Protein AF-A0A6G3X7Z7-F1 (afdb_monomer_lite)

InterPro domains:
  IPR006153 Cation/H+ exchanger, transmembrane domain [PF00999] (9-124)

Foldseek 3Di:
DVVVVVVVVVVVVVVQVVVLVVVVVVDDVVLLVVLVVVLVVVLCCCLVPVQLVVLCVVCVVVPDDVLVSVLNSLPDQDGCVQLVVLVVCVVVVPPCSSSSNSSSSSSNVVSCVVSVVVNVVSCVVSCVVVPLQPQPPPPPVCPPPVVPPDDDDGDRADPPHPCPPDDLVRDPDPPPDDDPDDDDDD

Radius of gyration: 23.05 Å; chains: 1; bounding box: 52×40×62 Å

Sequence (186 aa):
WPATRGFADGLGWLAQIGMFVLLGLLVTPHDLVDDFWPAIVVGLVLTMVARPLSVFLSLAPFRLPAREKVLMSWAGLRGAVPIVLATIPMVSGVEGSTRIFNIVFVLVIVYTLIQGPTLPWVANKLNIADDPAEAADLGIESAPLERLRGHLLSVAIPTKSKMHGVEVGELRLPAGAAVTLVVREG

Secondary structure (DSSP, 8-state):
-HHHHHHHHHHHHHHHHHHHHHHHHHS-HHHHHHHHHHHHHHHHHIIIIIHHHHHHHHTSTT---HHHHHHHHHH----SHHHHHHHHHHHTT-TTHHHHHHHHHHHHHHHHHHHHHHHHHHHHHTT-TT-TTS--------TTGGGGTPPP------TTSTTTT--GGG--PPTT----------

Organism: NCBI:txid2706086

Structure (mmCIF, N/CA/C/O backbone):
data_AF-A0A6G3X7Z7-F1
#
_entry.id   AF-A0A6G3X7Z7-F1
#
loop_
_atom_site.group_PDB
_atom_site.id
_atom_site.type_symbol
_atom_site.label_atom_id
_atom_site.label_alt_id
_atom_site.label_comp_id
_atom_site.label_asym_id
_atom_site.label_entity_id
_atom_site.label_seq_id
_atom_site.pdbx_PDB_ins_code
_atom_site.Cartn_x
_atom_site.Cartn_y
_atom_site.Cartn_z
_atom_site.occupancy
_atom_site.B_iso_or_equiv
_atom_site.auth_seq_id
_atom_site.auth_comp_id
_atom_site.auth_asym_id
_atom_site.auth_atom_id
_atom_site.pdbx_PDB_model_num
ATOM 1 N N . TRP A 1 1 ? 6.151 19.859 -16.548 1.00 56.72 1 TRP A N 1
ATOM 2 C CA . TRP A 1 1 ? 5.953 20.312 -15.155 1.00 56.72 1 TRP A CA 1
ATOM 3 C C . TRP A 1 1 ? 6.292 19.210 -14.142 1.00 56.72 1 TRP A C 1
ATOM 5 O O . TRP A 1 1 ? 5.424 18.786 -13.387 1.00 56.72 1 TRP A O 1
ATOM 15 N N . PRO A 1 2 ? 7.536 18.711 -14.111 1.00 63.47 2 PRO A N 1
ATOM 16 C CA . PRO A 1 2 ? 7.967 17.742 -13.103 1.00 63.47 2 PRO A CA 1
ATOM 17 C C . PRO A 1 2 ? 8.160 18.385 -11.722 1.00 63.47 2 PRO A C 1
ATOM 19 O O . PRO A 1 2 ? 7.894 17.733 -10.721 1.00 63.47 2 PRO A O 1
ATOM 22 N N . ALA A 1 3 ? 8.506 19.678 -11.649 1.00 71.38 3 ALA A N 1
ATOM 23 C CA . ALA A 1 3 ? 8.669 20.389 -10.377 1.00 71.38 3 ALA A CA 1
ATOM 24 C C . ALA A 1 3 ? 7.378 20.456 -9.535 1.00 71.38 3 ALA A C 1
ATOM 26 O O . ALA A 1 3 ? 7.419 20.250 -8.326 1.00 71.38 3 ALA A O 1
ATOM 27 N N . THR A 1 4 ? 6.215 20.693 -10.156 1.00 80.94 4 THR A N 1
ATOM 28 C CA . THR A 1 4 ? 4.926 20.690 -9.438 1.00 80.94 4 THR A CA 1
ATOM 29 C C . THR A 1 4 ? 4.498 19.286 -9.024 1.00 80.94 4 THR A C 1
ATOM 31 O O . THR A 1 4 ? 3.888 19.134 -7.970 1.00 80.94 4 THR A O 1
ATOM 34 N N . ARG A 1 5 ? 4.845 18.262 -9.816 1.00 77.62 5 ARG A N 1
ATOM 35 C CA . ARG A 1 5 ? 4.598 16.856 -9.477 1.00 77.62 5 ARG A CA 1
ATOM 36 C C . ARG A 1 5 ? 5.445 16.424 -8.279 1.00 77.62 5 ARG A C 1
ATOM 38 O O . ARG A 1 5 ? 4.876 15.998 -7.290 1.00 77.62 5 ARG A O 1
ATOM 45 N N . GLY A 1 6 ? 6.759 16.659 -8.311 1.00 78.62 6 GLY A N 1
ATOM 46 C CA . GLY A 1 6 ? 7.648 16.327 -7.191 1.00 78.62 6 GLY A CA 1
ATOM 47 C C . GLY A 1 6 ? 7.288 17.064 -5.897 1.00 78.62 6 GLY A C 1
ATOM 48 O O . GLY A 1 6 ? 7.323 16.475 -4.820 1.00 78.62 6 GLY A O 1
ATOM 49 N N . PHE A 1 7 ? 6.859 18.329 -5.989 1.00 83.12 7 PHE A N 1
ATOM 50 C CA . PHE A 1 7 ? 6.339 19.055 -4.827 1.00 83.12 7 PHE A CA 1
ATOM 51 C C . PHE A 1 7 ? 5.054 18.423 -4.278 1.00 83.12 7 PHE A C 1
ATOM 53 O O . PHE A 1 7 ? 4.960 18.213 -3.072 1.00 83.12 7 PHE A O 1
ATOM 60 N N . ALA A 1 8 ? 4.083 18.098 -5.141 1.00 85.69 8 ALA A N 1
ATOM 61 C CA . ALA A 1 8 ? 2.834 17.454 -4.733 1.00 85.69 8 ALA A CA 1
ATOM 62 C C . ALA A 1 8 ? 3.064 16.055 -4.138 1.00 85.69 8 ALA A C 1
ATOM 64 O O . ALA A 1 8 ? 2.449 15.725 -3.127 1.00 85.69 8 ALA A O 1
ATOM 65 N N . ASP A 1 9 ? 3.981 15.272 -4.710 1.00 84.38 9 ASP A N 1
ATOM 66 C CA . ASP A 1 9 ? 4.351 13.942 -4.220 1.00 84.38 9 ASP A CA 1
ATOM 67 C C . ASP A 1 9 ? 5.019 14.032 -2.841 1.00 84.38 9 ASP A C 1
ATOM 69 O O . ASP A 1 9 ? 4.632 13.319 -1.913 1.00 84.38 9 ASP A O 1
ATOM 73 N N . GLY A 1 10 ? 5.954 14.973 -2.659 1.00 87.25 10 GLY A N 1
ATOM 74 C CA . GLY A 1 10 ? 6.577 15.238 -1.361 1.00 87.25 10 GLY A CA 1
ATOM 75 C C . GLY A 1 10 ? 5.568 15.690 -0.300 1.00 87.25 10 GLY A C 1
ATOM 76 O O . GLY A 1 10 ? 5.586 15.198 0.830 1.00 87.25 10 GLY A O 1
ATOM 77 N N . LEU A 1 11 ? 4.636 16.577 -0.668 1.00 91.44 11 LEU A N 1
ATOM 78 C CA . LEU A 1 11 ? 3.533 17.004 0.202 1.00 91.44 11 LEU A CA 1
ATOM 79 C C . LEU A 1 11 ? 2.613 15.836 0.565 1.00 91.44 11 LEU A C 1
ATOM 81 O O . LEU A 1 11 ? 2.218 15.712 1.722 1.00 91.44 11 LEU A O 1
ATOM 85 N N . GLY A 1 12 ? 2.306 14.966 -0.400 1.00 86.81 12 GLY A N 1
ATOM 86 C CA . GLY A 1 12 ? 1.528 13.750 -0.184 1.00 86.81 12 GLY A CA 1
ATOM 87 C C . GLY A 1 12 ? 2.206 12.808 0.806 1.00 86.81 12 GLY A C 1
ATOM 88 O O . GLY A 1 12 ? 1.557 12.299 1.718 1.00 86.81 12 GLY A O 1
ATOM 89 N N . TRP A 1 13 ? 3.523 12.640 0.692 1.00 85.75 13 TRP A N 1
ATOM 90 C CA . TRP A 1 13 ? 4.298 11.795 1.596 1.00 85.75 13 TRP A CA 1
ATOM 91 C C . TRP A 1 13 ? 4.325 12.348 3.026 1.00 85.75 13 TRP A C 1
ATOM 93 O O . TRP A 1 13 ? 4.057 11.619 3.983 1.00 85.75 13 TRP A O 1
ATOM 103 N N . LEU A 1 14 ? 4.544 13.659 3.179 1.00 89.38 14 LEU A N 1
ATOM 104 C CA . LEU A 1 14 ? 4.474 14.337 4.477 1.00 89.38 14 LEU A CA 1
ATOM 105 C C . LEU A 1 14 ? 3.072 14.258 5.094 1.00 89.38 14 LEU A C 1
ATOM 107 O O . LEU A 1 14 ? 2.944 13.958 6.280 1.00 89.38 14 LEU A O 1
ATOM 111 N N . ALA A 1 15 ? 2.022 14.483 4.300 1.00 88.38 15 ALA A N 1
ATOM 112 C CA . ALA A 1 15 ? 0.638 14.377 4.753 1.00 88.38 15 ALA A CA 1
ATOM 113 C C . ALA A 1 15 ? 0.292 12.947 5.192 1.00 88.38 15 ALA A C 1
ATOM 115 O O . ALA A 1 15 ? -0.374 12.760 6.210 1.00 88.38 15 ALA A O 1
ATOM 116 N N . GLN A 1 16 ? 0.784 11.935 4.472 1.00 85.81 16 GLN A N 1
ATOM 117 C CA . GLN A 1 16 ? 0.597 10.533 4.829 1.00 85.81 16 GLN A CA 1
ATOM 118 C C . GLN A 1 16 ? 1.286 10.194 6.157 1.00 85.81 16 GLN A C 1
ATOM 120 O O . GLN A 1 16 ? 0.660 9.588 7.024 1.00 85.81 16 GLN A O 1
ATOM 125 N N . ILE A 1 17 ? 2.541 10.613 6.353 1.00 87.00 17 ILE A N 1
ATOM 126 C CA . ILE A 1 17 ? 3.253 10.413 7.625 1.00 87.00 17 ILE A CA 1
ATOM 127 C C . ILE A 1 17 ? 2.524 11.135 8.760 1.00 87.00 17 ILE A C 1
ATOM 129 O O . ILE A 1 17 ? 2.252 10.529 9.795 1.00 87.00 17 ILE A O 1
ATOM 133 N N . GLY A 1 18 ? 2.158 12.403 8.556 1.00 87.62 18 GLY A N 1
ATOM 134 C CA . GLY A 1 18 ? 1.424 13.195 9.542 1.00 87.62 18 GLY A CA 1
ATOM 135 C C . GLY A 1 18 ? 0.103 12.539 9.945 1.00 87.62 18 GLY A C 1
ATOM 136 O O . GLY A 1 18 ? -0.197 12.443 11.131 1.00 87.62 18 GLY A O 1
ATOM 137 N N . MET A 1 19 ? -0.647 12.005 8.979 1.00 86.50 19 MET A N 1
ATOM 138 C CA . MET A 1 19 ? -1.873 11.249 9.232 1.00 86.50 19 MET A CA 1
ATOM 139 C C . MET A 1 19 ? -1.609 10.012 10.098 1.00 86.50 19 MET A C 1
ATOM 141 O O . MET A 1 19 ? -2.302 9.817 11.093 1.00 86.50 19 MET A O 1
ATOM 145 N N . PHE A 1 20 ? -0.603 9.196 9.770 1.00 83.38 20 PHE A N 1
ATOM 146 C CA . PHE A 1 20 ? -0.262 8.022 10.580 1.00 83.38 20 PHE A CA 1
ATOM 147 C C . PHE A 1 20 ? 0.141 8.396 12.009 1.00 83.38 20 PHE A C 1
ATOM 149 O O . PHE A 1 20 ? -0.286 7.728 12.949 1.00 83.38 20 PHE A O 1
ATOM 156 N N . VAL A 1 21 ? 0.911 9.473 12.184 1.00 86.44 21 VAL A N 1
ATOM 157 C CA . VAL A 1 21 ? 1.308 9.970 13.510 1.00 86.44 21 VAL A CA 1
ATOM 158 C C . VAL A 1 21 ? 0.089 10.436 14.308 1.00 86.44 21 VAL A C 1
ATOM 160 O O . VAL A 1 21 ? -0.086 10.014 15.447 1.00 86.44 21 VAL A O 1
ATOM 163 N N . LEU A 1 22 ? -0.783 11.259 13.715 1.00 85.31 22 LEU A N 1
ATOM 164 C CA . LEU A 1 22 ? -1.996 11.753 14.376 1.00 85.31 22 LEU A CA 1
ATOM 165 C C . LEU A 1 22 ? -2.938 10.613 14.776 1.00 85.31 22 LEU A C 1
ATOM 167 O O . LEU A 1 22 ? -3.451 10.600 15.890 1.00 85.31 22 LEU A O 1
ATOM 171 N N . LEU A 1 23 ? -3.140 9.636 13.890 1.00 80.81 23 LEU A N 1
ATOM 172 C CA . LEU A 1 23 ? -3.983 8.475 14.171 1.00 80.81 23 LEU A CA 1
ATOM 173 C C . LEU A 1 23 ? -3.351 7.560 15.225 1.00 80.81 23 LEU A C 1
ATOM 175 O O . LEU A 1 23 ? -4.062 7.046 16.081 1.00 80.81 23 LEU A O 1
ATOM 179 N N . GLY A 1 24 ? -2.025 7.408 15.217 1.00 78.62 24 GLY A N 1
ATOM 180 C CA . GLY A 1 24 ? -1.300 6.690 16.263 1.00 78.62 24 GLY A CA 1
ATOM 181 C C . GLY A 1 24 ? -1.437 7.340 17.641 1.00 78.62 24 GLY A C 1
ATOM 182 O O . GLY A 1 24 ? -1.559 6.626 18.628 1.00 78.62 24 GLY A O 1
ATOM 183 N N . LEU A 1 25 ? -1.475 8.675 17.709 1.00 81.81 25 LEU A N 1
ATOM 184 C CA . LEU A 1 25 ? -1.736 9.413 18.952 1.00 81.81 25 LEU A CA 1
ATOM 185 C C . LEU A 1 25 ? -3.200 9.326 19.407 1.00 81.81 25 LEU A C 1
ATOM 187 O O . LEU A 1 25 ? -3.469 9.397 20.603 1.00 81.81 25 LEU A O 1
ATOM 191 N N . LEU A 1 26 ? -4.140 9.198 18.467 1.00 76.81 26 LEU A N 1
ATOM 192 C CA . LEU A 1 26 ? -5.571 9.069 18.754 1.00 76.81 26 LEU A CA 1
ATOM 193 C C . LEU A 1 26 ? -5.928 7.691 19.331 1.00 76.81 26 LEU A C 1
ATOM 195 O O . LEU A 1 26 ? -6.906 7.550 20.065 1.00 76.81 26 LEU A O 1
ATOM 199 N N . VAL A 1 27 ? -5.156 6.668 18.975 1.00 70.75 27 VAL A N 1
ATOM 200 C CA . VAL A 1 27 ? -5.410 5.286 19.368 1.00 70.75 27 VAL A CA 1
ATOM 201 C C . VAL A 1 27 ? -4.899 5.010 20.780 1.00 70.75 27 VAL A C 1
ATOM 203 O O . VAL A 1 27 ? -3.732 5.224 21.098 1.00 70.75 27 VAL A O 1
ATOM 206 N N . THR A 1 28 ? -5.771 4.455 21.624 1.00 71.50 28 THR A N 1
ATOM 207 C CA . THR A 1 28 ? -5.401 4.026 22.977 1.00 71.50 28 THR A CA 1
ATOM 208 C C . THR A 1 28 ? -4.833 2.602 22.930 1.00 71.50 28 THR A C 1
ATOM 210 O O . THR A 1 28 ? -5.550 1.681 22.535 1.00 71.50 28 THR A O 1
ATOM 213 N N . PRO A 1 29 ? -3.572 2.368 23.346 1.00 66.94 29 PRO A N 1
ATOM 214 C CA . PRO A 1 29 ? -2.922 1.062 23.216 1.00 66.94 29 PRO A CA 1
ATOM 215 C C . PRO A 1 29 ? -3.585 -0.047 24.037 1.00 66.94 29 PRO A C 1
ATOM 217 O O . PRO A 1 29 ? -3.462 -1.211 23.675 1.00 66.94 29 PRO A O 1
ATOM 220 N N . HIS A 1 30 ? -4.305 0.302 25.105 1.00 67.19 3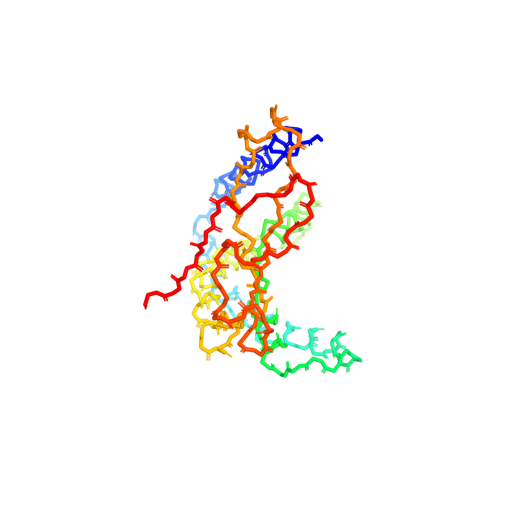0 HIS A N 1
ATOM 221 C CA . HIS A 1 30 ? -5.006 -0.661 25.953 1.00 67.19 30 HIS A CA 1
ATOM 222 C C . HIS A 1 30 ? -6.180 -1.344 25.225 1.00 67.19 30 HIS A C 1
ATOM 224 O O . HIS A 1 30 ? -6.301 -2.562 25.293 1.00 67.19 30 HIS A O 1
ATOM 230 N N . ASP A 1 31 ? -6.981 -0.599 24.454 1.00 67.12 31 ASP A N 1
ATOM 231 C CA . ASP A 1 31 ? -8.128 -1.158 23.713 1.00 67.12 31 ASP A CA 1
ATOM 232 C C . ASP A 1 31 ? -7.693 -1.995 22.498 1.00 67.12 31 ASP A C 1
ATOM 234 O O . ASP A 1 31 ? -8.417 -2.875 22.034 1.00 67.12 31 ASP A O 1
ATOM 238 N N . LEU A 1 32 ? -6.483 -1.752 21.978 1.00 63.94 32 LEU A N 1
ATOM 239 C CA . LEU A 1 32 ? -5.950 -2.507 20.844 1.00 63.94 32 LEU A CA 1
ATOM 240 C C . LEU A 1 32 ? -5.625 -3.960 21.192 1.00 63.94 32 LEU A C 1
ATOM 242 O O . LEU A 1 32 ? -5.669 -4.805 20.300 1.00 63.94 32 LEU A O 1
ATOM 246 N N . VAL A 1 33 ? -5.257 -4.252 22.443 1.00 68.50 33 VAL A N 1
ATOM 247 C CA . VAL A 1 33 ? -4.829 -5.601 22.848 1.00 68.50 33 VAL A CA 1
ATOM 248 C C . VAL A 1 33 ? -6.016 -6.563 22.849 1.00 68.50 33 VAL A C 1
ATOM 250 O O . VAL A 1 33 ? -5.889 -7.683 22.352 1.00 68.50 33 VAL A O 1
ATOM 253 N N . ASP A 1 34 ? -7.179 -6.105 23.311 1.00 71.31 34 ASP A N 1
ATOM 254 C CA . ASP A 1 34 ? -8.404 -6.910 23.346 1.00 71.31 34 ASP A CA 1
ATOM 255 C C . ASP A 1 34 ? -8.967 -7.169 21.936 1.00 71.31 34 ASP A C 1
ATOM 257 O O . ASP A 1 34 ? -9.454 -8.264 21.637 1.00 71.31 34 ASP A O 1
ATOM 261 N N . ASP A 1 35 ? -8.842 -6.197 21.026 1.00 68.31 35 ASP A N 1
ATOM 262 C CA . ASP A 1 35 ? -9.307 -6.313 19.637 1.00 68.31 35 ASP A CA 1
ATOM 263 C C . ASP A 1 35 ? -8.247 -6.864 18.662 1.00 68.31 35 ASP A C 1
ATOM 265 O O . ASP A 1 35 ? -8.539 -7.089 17.481 1.00 68.31 35 ASP A O 1
ATOM 269 N N . PHE A 1 36 ? -7.036 -7.163 19.142 1.00 73.00 36 PHE A N 1
ATOM 270 C CA . PHE A 1 36 ? -5.935 -7.681 18.327 1.00 73.00 36 PHE A CA 1
ATOM 271 C C . PHE A 1 36 ? -6.284 -9.011 17.651 1.00 73.00 36 PHE A C 1
ATOM 273 O O . PHE A 1 36 ? -6.080 -9.186 16.446 1.00 73.00 36 PHE A O 1
ATOM 280 N N . TRP A 1 37 ? -6.842 -9.955 18.413 1.00 77.50 37 TRP A N 1
ATOM 281 C CA . TRP A 1 37 ? -7.170 -11.284 17.896 1.00 77.50 37 TRP A CA 1
ATOM 282 C C . TRP A 1 37 ? -8.310 -11.254 16.861 1.00 77.50 37 TRP A C 1
ATOM 284 O O . TRP A 1 37 ? -8.123 -11.797 15.766 1.00 77.50 37 TRP A O 1
ATOM 294 N N . PRO A 1 38 ? -9.445 -10.563 17.111 1.00 73.75 38 PRO A N 1
ATOM 295 C CA . PRO A 1 38 ? -10.452 -10.312 16.081 1.00 73.75 38 PRO A CA 1
ATOM 296 C C . PRO A 1 38 ? -9.875 -9.657 14.820 1.00 73.75 38 PRO A C 1
ATOM 298 O O . PRO A 1 38 ? -10.185 -10.096 13.712 1.00 73.75 38 PRO A O 1
ATOM 301 N N . ALA A 1 39 ? -9.005 -8.651 14.967 1.00 71.00 39 ALA A N 1
ATOM 302 C CA . ALA A 1 39 ? -8.407 -7.945 13.837 1.00 71.00 39 ALA A CA 1
ATOM 303 C C . ALA A 1 39 ? -7.511 -8.846 12.979 1.00 71.00 39 ALA A C 1
ATOM 305 O O . ALA A 1 39 ? -7.573 -8.780 11.747 1.00 71.00 39 ALA A O 1
ATOM 306 N N . ILE A 1 40 ? -6.730 -9.731 13.604 1.00 77.12 40 ILE A N 1
ATOM 307 C CA . ILE A 1 40 ? -5.931 -10.727 12.884 1.00 77.12 40 ILE A CA 1
ATOM 308 C C . ILE A 1 40 ? -6.827 -11.693 12.123 1.00 77.12 40 ILE A C 1
ATOM 310 O O . ILE A 1 40 ? -6.586 -11.917 10.939 1.00 77.12 40 ILE A O 1
ATOM 314 N N . VAL A 1 41 ? -7.856 -12.253 12.763 1.00 81.31 41 VAL A N 1
ATOM 315 C CA . VAL A 1 41 ? -8.737 -13.241 12.124 1.00 81.31 41 VAL A CA 1
ATOM 316 C C . VAL A 1 41 ? -9.483 -12.615 10.946 1.00 81.31 41 VAL A C 1
ATOM 318 O O . VAL A 1 41 ? -9.434 -13.145 9.835 1.00 81.31 41 VAL A O 1
ATOM 321 N N . VAL A 1 42 ? -10.114 -11.455 11.151 1.00 74.56 42 VAL A N 1
ATOM 322 C CA . VAL A 1 42 ? -10.823 -10.722 10.091 1.00 74.56 42 VAL A CA 1
ATOM 323 C C . VAL A 1 42 ? -9.858 -10.331 8.980 1.00 74.56 42 VAL A C 1
ATOM 325 O O . VAL A 1 42 ? -10.137 -10.550 7.802 1.00 74.56 42 VAL A O 1
ATOM 328 N N . GLY A 1 43 ? -8.688 -9.807 9.337 1.00 72.50 43 GLY A N 1
ATOM 329 C CA . GLY A 1 43 ? -7.672 -9.444 8.368 1.00 72.50 43 GLY A CA 1
ATOM 330 C C . GLY A 1 43 ? -7.183 -10.638 7.562 1.00 72.50 43 GLY A C 1
ATOM 331 O O . GLY A 1 43 ? -7.034 -10.521 6.345 1.00 72.50 43 GLY A O 1
ATOM 332 N N . LEU A 1 44 ? -6.965 -11.790 8.202 1.00 77.38 44 LEU A N 1
ATOM 333 C CA . LEU A 1 44 ? -6.547 -13.027 7.544 1.00 77.38 44 LEU A CA 1
ATOM 334 C C . LEU A 1 44 ? -7.599 -13.477 6.542 1.00 77.38 44 LEU A C 1
ATOM 336 O O . LEU A 1 44 ? -7.262 -13.690 5.382 1.00 77.38 44 LEU A O 1
ATOM 340 N N . VAL A 1 45 ? -8.869 -13.525 6.943 1.00 79.38 45 VAL A N 1
ATOM 341 C CA . VAL A 1 45 ? -9.977 -13.889 6.050 1.00 79.38 45 VAL A CA 1
ATOM 342 C C . VAL A 1 45 ? -10.078 -12.915 4.873 1.00 79.38 45 VAL A C 1
ATOM 344 O O . VAL A 1 45 ? -10.141 -13.338 3.718 1.00 79.38 45 VAL A O 1
ATOM 347 N N . LEU A 1 46 ? -10.011 -11.605 5.118 1.00 73.44 46 LEU A N 1
ATOM 348 C CA . LEU A 1 46 ? -10.073 -10.604 4.049 1.00 73.44 46 LEU A CA 1
ATOM 349 C C . LEU A 1 46 ? -8.876 -10.693 3.091 1.00 73.44 46 LEU A C 1
ATOM 351 O O . LEU A 1 46 ? -9.016 -10.458 1.891 1.00 73.44 46 LEU A O 1
ATOM 355 N N . THR A 1 47 ? -7.692 -11.041 3.592 1.00 69.69 47 THR A N 1
ATOM 356 C CA . THR A 1 47 ? -6.475 -11.099 2.771 1.00 69.69 47 THR A CA 1
ATOM 357 C C . THR A 1 47 ? -6.318 -12.413 2.028 1.00 69.69 47 THR A C 1
ATOM 359 O O . THR A 1 47 ? -5.923 -12.390 0.871 1.00 69.69 47 THR A O 1
ATOM 362 N N . MET A 1 48 ? -6.611 -13.541 2.672 1.00 72.44 48 MET A N 1
ATOM 363 C CA . MET A 1 48 ? -6.467 -14.877 2.089 1.00 72.44 48 MET A CA 1
ATOM 364 C C . MET A 1 48 ? -7.676 -15.292 1.253 1.00 72.44 48 MET A C 1
ATOM 366 O O . MET A 1 48 ? -7.526 -16.128 0.371 1.00 72.44 48 MET A O 1
ATOM 370 N N . VAL A 1 49 ? -8.868 -14.742 1.509 1.00 74.88 49 VAL A N 1
ATOM 371 C CA . VAL A 1 49 ? -10.101 -15.176 0.831 1.00 74.88 49 VAL A CA 1
ATOM 372 C C . VAL A 1 49 ? -10.677 -14.063 -0.030 1.00 74.88 49 VAL A C 1
ATOM 374 O O . VAL A 1 49 ? -10.748 -14.212 -1.248 1.00 74.88 49 VAL A O 1
ATOM 377 N N . ALA A 1 50 ? -11.054 -12.930 0.572 1.00 75.94 50 ALA A N 1
ATOM 378 C CA . ALA A 1 50 ? -11.763 -11.882 -0.168 1.00 75.94 50 ALA A CA 1
ATOM 379 C C . ALA A 1 50 ? -10.908 -11.308 -1.306 1.00 75.94 50 ALA A C 1
ATOM 381 O O . ALA A 1 50 ? -11.407 -11.045 -2.401 1.00 75.94 50 ALA A O 1
ATOM 382 N N . ARG A 1 51 ? -9.603 -11.148 -1.071 1.00 76.00 51 ARG A N 1
ATOM 383 C CA . ARG A 1 51 ? -8.704 -10.539 -2.045 1.00 76.00 51 ARG A CA 1
ATOM 384 C C . ARG A 1 51 ? -8.349 -11.443 -3.234 1.00 76.00 51 ARG A C 1
ATOM 386 O O . ARG A 1 51 ? -8.558 -10.971 -4.353 1.00 76.00 51 ARG A O 1
ATOM 393 N N . PRO A 1 52 ? -7.895 -12.703 -3.063 1.00 74.12 52 PRO A N 1
ATOM 394 C CA . PRO A 1 52 ? -7.692 -13.590 -4.201 1.00 74.12 52 PRO A CA 1
ATOM 395 C C . PRO A 1 52 ? -8.980 -13.760 -4.978 1.00 74.12 52 PRO A C 1
ATOM 397 O O . PRO A 1 52 ? -8.960 -13.645 -6.194 1.00 74.12 52 PRO A O 1
ATOM 400 N N . LEU A 1 53 ? -10.117 -13.900 -4.298 1.00 79.06 53 LEU A N 1
ATOM 401 C CA . LEU A 1 53 ? -11.401 -14.005 -4.975 1.00 79.06 53 LEU A CA 1
ATOM 402 C C . LEU A 1 53 ? -11.690 -12.766 -5.841 1.00 79.06 53 LEU A C 1
ATOM 404 O O . LEU A 1 53 ? -11.995 -12.909 -7.021 1.00 79.06 53 LEU A O 1
ATOM 408 N N . SER A 1 54 ? -11.500 -11.557 -5.304 1.00 76.88 54 SER A N 1
ATOM 409 C CA . SER A 1 54 ? -11.732 -10.302 -6.040 1.00 76.88 54 SER A CA 1
ATOM 410 C C . SER A 1 54 ? -10.822 -10.162 -7.265 1.00 76.88 54 SER A C 1
ATOM 412 O O . SER A 1 54 ? -11.276 -9.758 -8.337 1.00 76.88 54 SER A O 1
ATOM 414 N N . VAL A 1 55 ? -9.543 -10.525 -7.127 1.00 76.81 55 VAL A N 1
ATOM 415 C CA . VAL A 1 55 ? -8.551 -10.464 -8.212 1.00 76.81 55 VAL A CA 1
ATOM 416 C C . VAL A 1 55 ? -8.812 -11.547 -9.257 1.00 76.81 55 VAL A C 1
ATOM 418 O O . VAL A 1 55 ? -8.809 -11.252 -10.449 1.00 76.81 55 VAL A O 1
ATOM 421 N N . PHE A 1 56 ? -9.102 -12.782 -8.844 1.00 76.69 56 PHE A N 1
ATOM 422 C CA . PHE A 1 56 ? -9.407 -13.882 -9.758 1.00 76.69 56 PHE A CA 1
ATOM 423 C C . PHE A 1 56 ? -10.706 -13.649 -10.533 1.00 76.69 56 PHE A C 1
ATOM 425 O O . PHE A 1 56 ? -10.726 -13.931 -11.728 1.00 76.69 56 PHE A O 1
ATOM 432 N N . LEU A 1 57 ? -11.753 -13.100 -9.905 1.00 79.25 57 LEU A N 1
ATOM 433 C CA . LEU A 1 57 ? -12.982 -12.715 -10.608 1.00 79.25 57 LEU A CA 1
ATOM 434 C C . LEU A 1 57 ? -12.733 -11.572 -11.598 1.00 79.25 57 LEU A C 1
ATOM 436 O O . LEU A 1 57 ? -13.158 -11.660 -12.747 1.00 79.25 57 LEU A O 1
ATOM 440 N N . SER A 1 58 ? -12.001 -10.535 -11.187 1.00 75.75 58 SER A N 1
ATOM 441 C CA . SER A 1 58 ? -11.726 -9.376 -12.052 1.00 75.75 58 SER A CA 1
ATOM 442 C C . SER A 1 58 ? -10.793 -9.714 -13.222 1.00 75.75 58 SER A C 1
ATOM 444 O O . SER A 1 58 ? -10.921 -9.145 -14.303 1.00 75.75 58 SER A O 1
ATOM 446 N N . LEU A 1 59 ? -9.871 -10.665 -13.032 1.00 71.62 59 LEU A N 1
ATOM 447 C CA . LEU A 1 59 ? -8.907 -11.116 -14.045 1.00 71.62 59 LEU A CA 1
ATOM 448 C C . LEU A 1 59 ? -9.326 -12.407 -14.763 1.00 71.62 59 LEU A C 1
ATOM 450 O O . LEU A 1 59 ? -8.573 -12.909 -15.608 1.00 71.62 59 LEU A O 1
ATOM 454 N N . ALA A 1 60 ? -10.511 -12.949 -14.467 1.00 73.19 60 ALA A N 1
ATOM 455 C CA . ALA A 1 60 ? -11.095 -14.063 -15.207 1.00 73.19 60 ALA A CA 1
ATOM 456 C C . ALA A 1 60 ? -11.155 -13.801 -16.731 1.00 73.19 60 ALA A C 1
ATOM 458 O O . ALA A 1 60 ? -10.754 -14.695 -17.481 1.00 73.19 60 ALA A O 1
ATOM 459 N N . PRO A 1 61 ? -11.544 -12.602 -17.225 1.00 75.50 61 PRO A N 1
ATOM 460 C CA . PRO A 1 61 ? -11.590 -12.342 -18.666 1.00 75.50 61 PRO A CA 1
ATOM 461 C C . PRO A 1 61 ? -10.216 -12.069 -19.308 1.00 75.50 61 PRO A C 1
ATOM 463 O O . PRO A 1 61 ? -10.062 -12.285 -20.507 1.00 75.50 61 PRO A O 1
ATOM 466 N N . PHE A 1 62 ? -9.200 -11.650 -18.544 1.00 71.88 62 PHE A N 1
ATOM 467 C CA . PHE A 1 62 ? -7.920 -11.157 -19.086 1.00 71.88 62 PHE A CA 1
ATOM 468 C C . PHE A 1 62 ? -6.838 -12.232 -19.317 1.00 71.88 62 PHE A C 1
ATOM 470 O O . PHE A 1 62 ? -5.749 -11.906 -19.771 1.00 71.88 62 PHE A O 1
ATOM 477 N N . ARG A 1 63 ? -7.111 -13.518 -19.032 1.00 66.94 63 ARG A N 1
ATOM 478 C CA . ARG A 1 63 ? -6.212 -14.674 -19.304 1.00 66.94 63 ARG A CA 1
ATOM 479 C C . ARG A 1 63 ? -4.735 -14.508 -18.873 1.00 66.94 63 ARG A C 1
ATOM 481 O O . ARG A 1 63 ? -3.862 -15.155 -19.440 1.00 66.94 63 ARG A O 1
ATOM 488 N N . LEU A 1 64 ? -4.455 -13.722 -17.832 1.00 69.44 64 LEU A N 1
ATOM 489 C CA . LEU A 1 64 ? -3.102 -13.597 -17.274 1.00 69.44 64 LEU A CA 1
ATOM 490 C C . LEU A 1 64 ? -2.615 -14.916 -16.637 1.00 69.44 64 LEU A C 1
ATOM 492 O O . LEU A 1 64 ? -3.448 -15.677 -16.106 1.00 69.44 64 LEU A O 1
ATOM 496 N N . PRO A 1 65 ? -1.296 -15.190 -16.653 1.00 74.06 65 PRO A N 1
ATOM 497 C CA . PRO A 1 65 ? -0.715 -16.369 -16.022 1.00 74.06 65 PRO A CA 1
ATOM 498 C C . PRO A 1 65 ? -0.974 -16.369 -14.509 1.00 74.06 65 PRO A C 1
ATOM 500 O O . PRO A 1 65 ? -1.000 -15.335 -13.843 1.00 74.06 65 PRO A O 1
ATOM 503 N N . ALA A 1 66 ? -1.176 -17.560 -13.938 1.00 70.06 66 ALA A N 1
ATOM 504 C CA . ALA A 1 66 ? -1.562 -17.712 -12.532 1.00 70.06 66 ALA A CA 1
ATOM 505 C C . ALA A 1 66 ? -0.540 -17.106 -11.550 1.00 70.06 66 ALA A C 1
ATOM 507 O O . ALA A 1 66 ? -0.921 -16.663 -10.471 1.00 70.06 66 ALA A O 1
ATOM 508 N N . ARG A 1 67 ? 0.739 -17.038 -11.943 1.00 69.31 67 ARG A N 1
ATOM 509 C CA . ARG A 1 67 ? 1.823 -16.437 -11.153 1.00 69.31 67 ARG A CA 1
ATOM 510 C C . ARG A 1 67 ? 1.594 -14.933 -10.959 1.00 69.31 67 ARG A C 1
ATOM 512 O O . ARG A 1 67 ? 1.570 -14.465 -9.827 1.00 69.31 67 ARG A O 1
ATOM 519 N N . GLU A 1 68 ? 1.303 -14.201 -12.030 1.00 68.56 68 GLU A N 1
ATOM 520 C CA . GLU A 1 68 ? 0.984 -12.769 -11.957 1.00 68.56 68 GLU A CA 1
ATOM 521 C C . GLU A 1 68 ? -0.299 -12.506 -11.165 1.00 68.56 68 GLU A C 1
ATOM 523 O O . GLU A 1 68 ? -0.335 -11.601 -10.340 1.00 68.56 68 GLU A O 1
ATOM 528 N N . LYS A 1 69 ? -1.335 -13.342 -11.325 1.00 72.12 69 LYS A N 1
ATOM 529 C CA . LYS A 1 69 ? -2.577 -13.228 -10.536 1.00 72.12 69 LYS A CA 1
ATOM 530 C C . LYS A 1 69 ? -2.331 -13.399 -9.036 1.00 72.12 69 LYS A C 1
ATOM 532 O O . LYS A 1 69 ? -2.906 -12.665 -8.233 1.00 72.12 69 LYS A O 1
ATOM 537 N N . VAL A 1 70 ? -1.473 -14.349 -8.656 1.00 72.25 70 VAL A N 1
ATOM 538 C CA . VAL A 1 70 ? -1.071 -14.566 -7.259 1.00 72.25 70 VAL A CA 1
ATOM 539 C C . VAL A 1 70 ? -0.260 -13.382 -6.746 1.00 72.25 70 VAL A C 1
ATOM 541 O O . VAL A 1 70 ? -0.560 -12.890 -5.660 1.00 72.25 70 VAL A O 1
ATOM 544 N N . LEU A 1 71 ? 0.698 -12.873 -7.530 1.00 70.50 71 LEU A N 1
ATOM 545 C CA . LEU A 1 71 ? 1.465 -11.691 -7.146 1.00 70.50 71 LEU A CA 1
ATOM 546 C C . LEU A 1 71 ? 0.555 -10.470 -6.988 1.00 70.50 71 LEU A C 1
ATOM 548 O O . LEU A 1 71 ? 0.599 -9.851 -5.939 1.00 70.50 71 LEU A O 1
ATOM 552 N N . MET A 1 72 ? -0.329 -10.166 -7.941 1.00 70.06 72 MET A N 1
ATOM 553 C CA . MET A 1 72 ? -1.281 -9.045 -7.855 1.00 70.06 72 MET A CA 1
ATOM 554 C C . MET A 1 72 ? -2.240 -9.184 -6.669 1.00 70.06 72 MET A C 1
ATOM 556 O O . MET A 1 72 ? -2.520 -8.214 -5.960 1.00 70.06 72 MET A O 1
ATOM 560 N N . SER A 1 73 ? -2.710 -10.404 -6.398 1.00 72.31 73 SER A N 1
ATOM 561 C CA . SER A 1 73 ? -3.492 -10.698 -5.198 1.00 72.31 73 SER A CA 1
ATOM 562 C C . SER A 1 73 ? -2.686 -10.512 -3.913 1.00 72.31 73 SER A C 1
ATOM 564 O O . SER A 1 73 ? -3.265 -10.242 -2.865 1.00 72.31 73 SER A O 1
ATOM 566 N N . TRP A 1 74 ? -1.368 -10.651 -3.949 1.00 72.00 74 TRP A N 1
ATOM 567 C CA . TRP A 1 74 ? -0.508 -10.414 -2.795 1.00 72.00 74 TRP A CA 1
ATOM 568 C C . TRP A 1 74 ? -0.071 -8.940 -2.693 1.00 72.00 74 TRP A C 1
ATOM 570 O O . TRP A 1 74 ? 0.058 -8.420 -1.588 1.00 72.00 74 TRP A O 1
ATOM 580 N N . ALA A 1 75 ? 0.059 -8.250 -3.832 1.00 63.34 75 ALA A N 1
ATOM 581 C CA . ALA A 1 75 ? 0.802 -7.004 -4.026 1.00 63.34 75 ALA A CA 1
ATOM 582 C C . ALA A 1 75 ? 0.135 -5.721 -3.541 1.00 63.34 75 ALA A C 1
ATOM 584 O O . ALA A 1 75 ? 0.814 -4.708 -3.413 1.00 63.34 75 ALA A O 1
ATOM 585 N N . GLY A 1 76 ? -1.169 -5.690 -3.274 1.00 58.97 76 GLY A N 1
ATOM 586 C CA . GLY A 1 76 ? -1.752 -4.420 -2.844 1.00 58.97 76 GLY A CA 1
ATOM 587 C C . GLY A 1 76 ? -1.424 -4.135 -1.377 1.00 58.97 76 GLY A C 1
ATOM 588 O O . GLY A 1 76 ? -2.127 -4.570 -0.458 1.00 58.97 76 GLY A O 1
ATOM 589 N N . LEU A 1 77 ? -0.355 -3.379 -1.178 1.00 54.69 77 LEU A N 1
ATOM 590 C CA . LEU A 1 77 ? -0.102 -2.666 0.057 1.00 54.69 77 LEU A CA 1
ATOM 591 C C . LEU A 1 77 ? -1.357 -1.883 0.441 1.00 54.69 77 LEU A C 1
ATOM 593 O O . LEU A 1 77 ? -1.920 -1.117 -0.345 1.00 54.69 77 LEU A O 1
ATOM 597 N N . ARG A 1 78 ? -1.824 -2.115 1.664 1.00 65.38 78 ARG A N 1
ATOM 598 C CA . ARG A 1 78 ? -2.919 -1.349 2.248 1.00 65.38 78 ARG A CA 1
ATOM 599 C C . ARG A 1 78 ? -2.337 -0.024 2.725 1.00 65.38 78 ARG A C 1
ATOM 601 O O . ARG A 1 78 ? -1.628 0.008 3.720 1.00 65.38 78 ARG A O 1
ATOM 608 N N . GLY A 1 79 ? -2.586 1.041 1.966 1.00 63.28 79 GLY A N 1
ATOM 60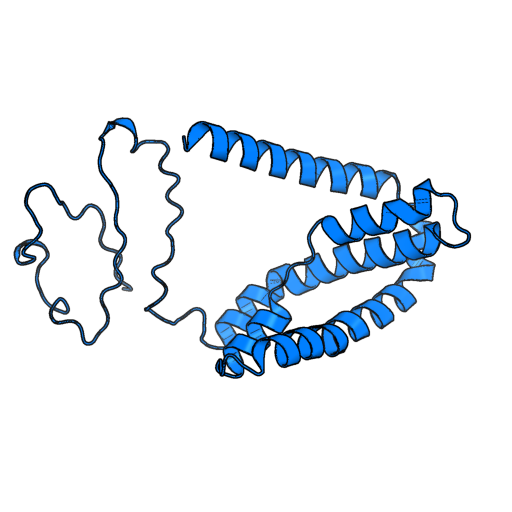9 C CA . GLY A 1 79 ? -2.178 2.399 2.330 1.00 63.28 79 GLY A CA 1
ATOM 610 C C . GLY A 1 79 ? -3.039 2.994 3.448 1.00 63.28 79 GLY A C 1
ATOM 611 O O . GLY A 1 79 ? -3.761 2.291 4.148 1.00 63.28 79 GLY A O 1
ATOM 612 N N . ALA A 1 80 ? -3.014 4.320 3.571 1.00 70.00 80 ALA A N 1
ATOM 613 C CA . ALA A 1 80 ? -3.782 5.059 4.576 1.00 70.00 80 ALA A CA 1
ATOM 614 C C . ALA A 1 80 ? -5.311 5.068 4.333 1.00 70.00 80 ALA A C 1
ATOM 616 O O . ALA A 1 80 ? -6.088 5.352 5.243 1.00 70.00 80 ALA A O 1
ATOM 617 N N . VAL A 1 81 ? -5.760 4.722 3.119 1.00 81.38 81 VAL A N 1
ATOM 618 C CA . VAL A 1 81 ? -7.168 4.821 2.682 1.00 81.38 81 VAL A CA 1
ATOM 619 C C . VAL A 1 81 ? -8.161 4.071 3.587 1.00 81.38 81 VAL A C 1
ATOM 621 O O . VAL A 1 81 ? -9.154 4.682 3.980 1.00 81.38 81 VAL A O 1
ATOM 624 N N . PRO A 1 82 ? -7.947 2.794 3.970 1.00 79.75 82 PRO A N 1
ATOM 625 C CA . PRO A 1 82 ? -8.898 2.074 4.817 1.00 79.75 82 PRO A CA 1
ATOM 626 C C . PRO A 1 82 ? -9.078 2.732 6.186 1.00 79.75 82 PRO A C 1
ATOM 628 O O . PRO A 1 82 ? -10.184 2.725 6.718 1.00 79.75 82 PRO A O 1
ATOM 631 N N . ILE A 1 83 ? -8.015 3.328 6.737 1.00 81.75 83 ILE A N 1
ATOM 632 C CA . ILE A 1 83 ? -8.071 3.976 8.049 1.00 81.75 83 ILE A CA 1
ATOM 633 C C . ILE A 1 83 ? -8.942 5.233 7.979 1.00 81.75 83 ILE A C 1
ATOM 635 O O . ILE A 1 83 ? -9.809 5.424 8.830 1.00 81.75 83 ILE A O 1
ATOM 639 N N . VAL A 1 84 ? -8.773 6.037 6.922 1.00 82.56 84 VAL A N 1
ATOM 640 C CA . VAL A 1 84 ? -9.612 7.219 6.660 1.00 82.56 84 VAL A CA 1
ATOM 641 C C . VAL A 1 84 ? -11.081 6.823 6.497 1.00 82.56 84 VAL A C 1
ATOM 643 O O . VAL A 1 84 ? -11.967 7.447 7.078 1.00 82.56 84 VAL A O 1
ATOM 646 N N . LEU A 1 85 ? -11.360 5.746 5.757 1.00 84.00 85 LEU A N 1
ATOM 647 C CA . LEU A 1 85 ? -12.728 5.247 5.594 1.00 84.00 85 LEU A CA 1
ATOM 648 C C . LEU A 1 85 ? -13.331 4.759 6.917 1.00 84.00 85 LEU A C 1
ATOM 650 O O . LEU A 1 85 ? -14.508 4.997 7.169 1.00 84.00 85 LEU A O 1
ATOM 654 N N . ALA A 1 86 ? -12.531 4.136 7.786 1.00 83.19 86 ALA A N 1
ATOM 655 C CA . ALA A 1 86 ? -12.967 3.736 9.122 1.00 83.19 86 ALA A CA 1
ATOM 656 C C . ALA A 1 86 ? -13.202 4.931 10.062 1.00 83.19 86 ALA A C 1
ATOM 658 O O . ALA A 1 86 ? -13.925 4.799 11.047 1.00 83.19 86 ALA A O 1
ATOM 659 N N . THR A 1 87 ? -12.650 6.110 9.752 1.00 82.94 87 THR A N 1
ATOM 660 C CA . THR A 1 87 ? -12.893 7.326 10.541 1.00 82.94 87 THR A CA 1
ATOM 661 C C . THR A 1 87 ? -14.279 7.920 10.270 1.00 82.94 87 THR A C 1
ATOM 663 O O . THR A 1 87 ? -14.849 8.544 11.158 1.00 82.94 87 THR A O 1
ATOM 666 N N . ILE A 1 88 ? -14.867 7.685 9.089 1.00 85.25 88 ILE A N 1
ATOM 667 C CA . ILE A 1 88 ? -16.211 8.170 8.715 1.00 85.25 88 ILE A CA 1
ATOM 668 C C . ILE A 1 88 ? -17.300 7.720 9.712 1.00 85.25 88 ILE A C 1
ATOM 670 O O . ILE A 1 88 ? -17.978 8.588 10.263 1.00 85.25 88 ILE A O 1
ATOM 674 N N . PRO A 1 89 ? -17.480 6.412 10.007 1.00 81.62 89 PRO A N 1
ATOM 675 C CA . PRO A 1 89 ? -18.487 5.975 10.974 1.00 81.62 89 PRO A CA 1
ATOM 676 C C . PRO A 1 89 ? -18.199 6.488 12.394 1.00 81.62 89 PRO A C 1
ATOM 678 O O . PRO A 1 89 ? -19.133 6.755 13.152 1.00 81.62 89 PRO A O 1
ATOM 681 N N . MET A 1 90 ? -16.917 6.672 12.738 1.00 81.06 90 MET A N 1
ATOM 682 C CA . MET A 1 90 ? -16.482 7.188 14.038 1.00 81.06 90 MET A CA 1
ATOM 683 C C . MET A 1 90 ? -16.911 8.637 14.253 1.00 81.06 90 MET A C 1
ATOM 685 O O . MET A 1 90 ? -17.490 8.950 15.290 1.00 81.06 90 MET A O 1
ATOM 689 N N . VAL A 1 91 ? -16.696 9.510 13.265 1.00 82.75 91 VAL A N 1
ATOM 690 C CA . VAL A 1 91 ? -17.116 10.916 13.369 1.00 82.75 91 VAL A CA 1
ATOM 691 C C . VAL A 1 91 ? -18.634 11.083 13.296 1.00 82.75 91 VAL A C 1
ATOM 693 O O . VAL A 1 91 ? -19.161 12.050 13.835 1.00 82.75 91 VAL A O 1
ATOM 696 N N . SER A 1 92 ? -19.350 10.135 12.681 1.00 83.31 92 SER A N 1
ATOM 697 C CA . SER A 1 92 ? -20.819 10.125 12.675 1.00 83.31 92 SER A CA 1
ATOM 698 C C . SER A 1 92 ? -21.457 9.603 13.970 1.00 83.31 92 SER A C 1
ATOM 700 O O . SER A 1 92 ? -22.680 9.605 14.074 1.00 83.31 92 SER A O 1
ATOM 702 N N . GLY A 1 93 ? -20.661 9.161 14.952 1.00 77.62 93 GLY A N 1
ATOM 703 C CA . GLY A 1 93 ? -21.160 8.724 16.261 1.00 77.62 93 GLY A CA 1
ATOM 704 C C . GLY A 1 93 ? -21.933 7.402 16.239 1.00 77.62 93 GLY A C 1
ATOM 705 O O . GLY A 1 93 ? -22.815 7.198 17.069 1.00 77.62 93 GLY A O 1
ATOM 706 N N . VAL A 1 94 ? -21.638 6.512 15.286 1.00 82.62 94 VAL A N 1
ATOM 707 C CA . VAL A 1 94 ? -22.299 5.201 15.182 1.00 82.62 94 VAL A CA 1
ATOM 708 C C . VAL A 1 94 ? -21.844 4.294 16.329 1.00 82.62 94 VAL A C 1
ATOM 710 O O . VAL A 1 94 ? -20.649 4.165 16.587 1.00 82.62 94 VAL A O 1
ATOM 713 N N . GLU A 1 95 ? -22.770 3.617 17.009 1.00 79.81 95 GLU A N 1
ATOM 714 C CA . GLU A 1 95 ? -22.415 2.668 18.072 1.00 79.81 95 GLU A CA 1
ATOM 715 C C . GLU A 1 95 ? -21.453 1.579 17.561 1.00 79.81 95 GLU A C 1
ATOM 717 O O . GLU A 1 95 ? -21.658 0.971 16.511 1.00 79.81 95 GLU A O 1
ATOM 722 N N . GLY A 1 96 ? -20.366 1.340 18.301 1.00 77.69 96 GLY A N 1
ATOM 723 C CA . GLY A 1 96 ? -19.337 0.363 17.929 1.00 77.69 96 GLY A CA 1
ATOM 724 C C . GLY A 1 96 ? -18.334 0.833 16.864 1.00 77.69 96 GLY A C 1
ATOM 725 O O . GLY A 1 96 ? -17.421 0.080 16.522 1.00 77.69 96 GLY A O 1
ATOM 726 N N . SER A 1 97 ? -18.425 2.074 16.374 1.00 80.44 97 SER A N 1
ATOM 727 C CA . SER A 1 97 ? -17.498 2.621 15.372 1.00 80.44 97 SER A CA 1
ATOM 728 C C . SER A 1 97 ? -16.042 2.662 15.840 1.00 80.44 97 SER A C 1
ATOM 730 O O . SER A 1 97 ? -15.140 2.400 15.049 1.00 80.44 97 SER A O 1
ATOM 732 N N . THR A 1 98 ? -15.803 2.945 17.125 1.00 76.56 98 THR A N 1
ATOM 733 C CA . THR A 1 98 ? -14.458 2.956 17.726 1.00 76.56 98 THR A CA 1
ATOM 734 C C . THR A 1 98 ? -13.802 1.581 17.636 1.00 76.56 98 THR A C 1
ATOM 736 O O . THR A 1 98 ? -12.622 1.473 17.318 1.00 76.56 98 THR A O 1
ATOM 739 N N . ARG A 1 99 ? -14.589 0.514 17.816 1.00 75.62 99 ARG A N 1
ATOM 740 C CA . ARG A 1 99 ? -14.115 -0.867 17.701 1.00 75.62 99 ARG A CA 1
ATOM 741 C C . ARG A 1 99 ? -13.710 -1.207 16.269 1.00 75.62 99 ARG A C 1
ATOM 743 O O . ARG A 1 99 ? -12.654 -1.784 16.036 1.00 75.62 99 ARG A O 1
ATOM 750 N N . ILE A 1 100 ? -14.530 -0.807 15.296 1.00 78.12 100 ILE A N 1
ATOM 751 C CA . ILE A 1 100 ? -14.227 -0.989 13.869 1.00 78.12 100 ILE A CA 1
ATOM 752 C C . ILE A 1 100 ? -12.957 -0.218 13.496 1.00 78.12 100 ILE A C 1
ATOM 754 O O . ILE A 1 100 ? -12.088 -0.764 12.819 1.00 78.12 100 ILE A O 1
ATOM 758 N N . PHE A 1 101 ? -12.827 1.024 13.965 1.00 81.50 101 PHE A N 1
ATOM 759 C CA . PHE A 1 101 ? -11.637 1.840 13.752 1.00 81.50 101 PHE A CA 1
ATOM 760 C C . PHE A 1 101 ? -10.378 1.174 14.326 1.00 81.50 101 PHE A C 1
ATOM 762 O O . PHE A 1 101 ? -9.408 1.004 13.588 1.00 81.50 101 PHE A O 1
ATOM 769 N N . ASN A 1 102 ? -10.420 0.710 15.580 1.00 78.12 102 ASN A N 1
ATOM 770 C CA . ASN A 1 102 ? -9.311 -0.007 16.216 1.00 78.12 102 ASN A CA 1
ATOM 771 C C . ASN A 1 102 ? -8.922 -1.262 15.420 1.00 78.12 102 ASN A C 1
ATOM 773 O O . ASN A 1 102 ? -7.749 -1.451 15.098 1.00 78.12 102 ASN A O 1
ATOM 777 N N . ILE A 1 103 ? -9.902 -2.079 15.018 1.00 77.56 103 ILE A N 1
ATOM 778 C CA . ILE A 1 103 ? -9.675 -3.283 14.207 1.00 77.56 103 ILE A CA 1
ATOM 779 C C . ILE A 1 103 ? -8.991 -2.939 12.879 1.00 77.56 103 ILE A C 1
ATOM 781 O O . ILE A 1 103 ? -8.004 -3.577 12.510 1.00 77.56 103 ILE A O 1
ATOM 785 N N . VAL A 1 104 ? -9.492 -1.933 12.154 1.00 80.06 104 VAL A N 1
ATOM 786 C CA . VAL A 1 104 ? -8.923 -1.517 10.863 1.00 80.06 104 VAL A CA 1
ATOM 787 C C . VAL A 1 104 ? -7.516 -0.952 11.041 1.00 80.06 104 VAL A C 1
ATOM 789 O O . VAL A 1 104 ? -6.638 -1.258 10.236 1.00 80.06 104 VAL A O 1
ATOM 792 N N . PHE A 1 105 ? -7.277 -0.176 12.096 1.00 79.38 105 PHE A N 1
ATOM 793 C CA . PHE A 1 105 ? -5.970 0.396 12.399 1.00 79.38 105 PHE A CA 1
ATOM 794 C C . PHE A 1 105 ? -4.920 -0.691 12.674 1.00 79.38 105 PHE A C 1
ATOM 796 O O . PHE A 1 105 ? -3.887 -0.725 12.000 1.00 79.38 105 PHE A O 1
ATOM 803 N N . VAL A 1 106 ? -5.211 -1.634 13.584 1.00 77.94 106 VAL A N 1
ATOM 804 C CA . VAL A 1 106 ? -4.335 -2.789 13.867 1.00 77.94 106 VAL A CA 1
ATOM 805 C C . VAL A 1 106 ? -4.089 -3.592 12.597 1.00 77.94 106 VAL A C 1
ATOM 807 O O . VAL A 1 106 ? -2.946 -3.924 12.283 1.00 77.94 106 VAL A O 1
ATOM 810 N N . LEU A 1 107 ? -5.150 -3.876 11.839 1.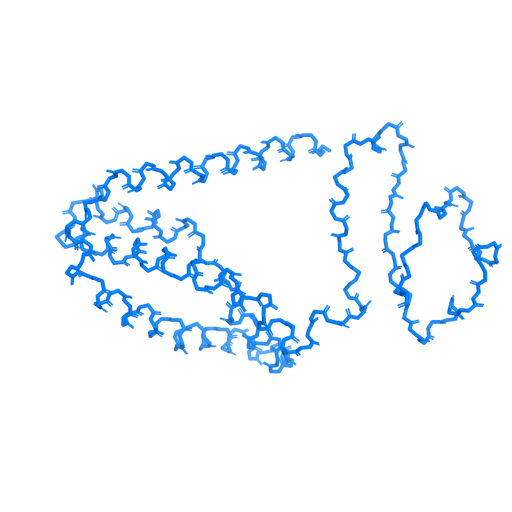00 78.31 107 LEU A N 1
ATOM 811 C CA . LEU A 1 107 ? -5.063 -4.617 10.590 1.00 78.31 107 LEU A CA 1
ATOM 812 C C . LEU A 1 107 ? -4.115 -3.917 9.612 1.00 78.31 107 LEU A C 1
ATOM 814 O O . LEU A 1 107 ? -3.208 -4.563 9.099 1.00 78.31 107 LEU A O 1
ATOM 818 N N . VAL A 1 108 ? -4.259 -2.615 9.362 1.00 79.69 108 VAL A N 1
ATOM 819 C CA . VAL A 1 108 ? -3.375 -1.907 8.422 1.00 79.69 108 VAL A CA 1
ATOM 820 C C . VAL A 1 108 ? -1.920 -1.940 8.892 1.00 79.69 108 VAL A C 1
ATOM 822 O O . VAL A 1 108 ? -1.052 -2.236 8.073 1.00 79.69 108 VAL A O 1
ATOM 825 N N . ILE A 1 109 ? -1.637 -1.733 10.182 1.00 78.94 109 ILE A N 1
ATOM 826 C CA . ILE A 1 109 ? -0.266 -1.801 10.718 1.00 78.94 109 ILE A CA 1
ATOM 827 C C . ILE A 1 109 ? 0.329 -3.198 10.543 1.00 78.94 109 ILE A C 1
ATOM 829 O O . ILE A 1 109 ? 1.389 -3.344 9.935 1.00 78.94 109 ILE A O 1
ATOM 833 N N . VAL A 1 110 ? -0.363 -4.230 11.032 1.00 78.19 110 VAL A N 1
ATOM 834 C CA . VAL A 1 110 ? 0.103 -5.622 10.973 1.00 78.19 110 VAL A CA 1
ATOM 835 C C . VAL A 1 110 ? 0.320 -6.045 9.523 1.00 78.19 110 VAL A C 1
ATOM 837 O O . VAL A 1 110 ? 1.358 -6.610 9.186 1.00 78.19 110 VAL A O 1
ATOM 840 N N . TYR A 1 111 ? -0.618 -5.724 8.632 1.00 76.75 111 TYR A N 1
ATOM 841 C CA . TYR A 1 111 ? -0.479 -6.067 7.222 1.00 76.75 111 TYR A CA 1
ATOM 842 C C . TYR A 1 111 ? 0.602 -5.276 6.513 1.00 76.75 111 TYR A C 1
ATOM 844 O O . TYR A 1 111 ? 1.262 -5.851 5.660 1.00 76.75 111 TYR A O 1
ATOM 852 N N . THR A 1 112 ? 0.820 -4.008 6.848 1.00 78.56 112 THR A N 1
ATOM 853 C CA . THR A 1 112 ? 1.915 -3.230 6.254 1.00 78.56 112 THR A CA 1
ATOM 854 C C . THR A 1 112 ? 3.267 -3.783 6.701 1.00 78.56 112 THR A C 1
ATOM 856 O O . THR A 1 112 ? 4.152 -3.971 5.870 1.00 78.56 112 THR A O 1
ATOM 859 N N . LEU A 1 113 ? 3.399 -4.141 7.983 1.00 80.00 113 LEU A N 1
ATOM 860 C CA . LEU A 1 113 ? 4.603 -4.763 8.540 1.00 80.00 113 LEU A CA 1
ATOM 861 C C . LEU A 1 113 ? 4.887 -6.148 7.948 1.00 80.00 113 LEU A C 1
ATOM 863 O O . LEU A 1 113 ? 6.041 -6.465 7.680 1.00 80.00 113 LEU A O 1
ATOM 867 N N . ILE A 1 114 ? 3.855 -6.969 7.728 1.00 78.12 114 ILE A N 1
ATOM 868 C CA . ILE A 1 114 ? 4.014 -8.309 7.146 1.00 78.12 114 ILE A CA 1
ATOM 869 C C . ILE A 1 114 ? 4.190 -8.221 5.625 1.00 78.12 114 ILE A C 1
ATOM 871 O O . ILE A 1 114 ? 5.130 -8.792 5.077 1.00 78.12 114 ILE A O 1
ATOM 875 N N . GLN A 1 115 ? 3.301 -7.527 4.911 1.00 71.75 115 GLN A N 1
ATOM 876 C CA . GLN A 1 115 ? 3.310 -7.488 3.444 1.00 71.75 115 GLN A CA 1
ATOM 877 C C . GLN A 1 115 ? 4.456 -6.660 2.877 1.00 71.75 115 GLN A C 1
ATOM 879 O O . GLN A 1 115 ? 4.952 -7.036 1.821 1.00 71.75 115 GLN A O 1
ATOM 884 N N . GLY A 1 116 ? 4.904 -5.600 3.558 1.00 76.31 116 GLY A N 1
ATOM 885 C CA . GLY A 1 116 ? 6.029 -4.770 3.117 1.00 76.31 116 GLY A CA 1
ATOM 886 C C . GLY A 1 116 ? 7.260 -5.593 2.709 1.00 76.31 116 GLY A C 1
ATOM 887 O O . GLY A 1 116 ? 7.637 -5.558 1.540 1.00 76.31 116 GLY A O 1
ATOM 888 N N . PRO A 1 117 ? 7.850 -6.397 3.613 1.00 77.50 117 PRO A N 1
ATOM 889 C CA . PRO A 1 117 ? 8.977 -7.270 3.283 1.00 77.50 117 PRO A CA 1
ATOM 890 C C . PRO A 1 117 ? 8.567 -8.535 2.512 1.00 77.50 117 PRO A C 1
ATOM 892 O O . PRO A 1 117 ? 9.374 -9.095 1.772 1.00 77.50 117 PRO A O 1
ATOM 895 N N . THR A 1 118 ? 7.319 -9.000 2.648 1.00 75.69 118 THR A N 1
ATOM 896 C CA . THR A 1 118 ? 6.873 -10.227 1.967 1.00 75.69 118 THR A CA 1
ATOM 897 C C . THR A 1 118 ? 6.655 -10.011 0.465 1.00 75.69 118 THR A C 1
ATOM 899 O O . THR A 1 118 ? 6.835 -10.949 -0.306 1.00 75.69 118 THR A O 1
ATOM 902 N N . LEU A 1 119 ? 6.307 -8.800 0.017 1.00 69.50 119 LEU A N 1
ATOM 903 C CA . LEU A 1 119 ? 6.117 -8.482 -1.403 1.00 69.50 119 LEU A CA 1
ATOM 904 C C . LEU A 1 119 ? 7.351 -8.780 -2.269 1.00 69.50 119 LEU A C 1
ATOM 906 O O . LEU A 1 119 ? 7.223 -9.588 -3.192 1.00 69.50 119 LEU A O 1
ATOM 910 N N . PRO A 1 120 ? 8.534 -8.189 -1.990 1.00 67.44 120 PRO A N 1
ATOM 911 C CA . PRO A 1 120 ? 9.727 -8.446 -2.790 1.00 67.44 120 PRO A CA 1
ATOM 912 C C . PRO A 1 120 ? 10.150 -9.915 -2.701 1.00 67.44 120 PRO A C 1
ATOM 914 O O . PRO A 1 120 ? 10.577 -10.490 -3.698 1.00 67.44 120 PRO A O 1
ATOM 917 N N . TRP A 1 121 ? 9.951 -10.568 -1.550 1.00 73.19 121 TRP A N 1
ATOM 918 C CA . TRP A 1 121 ? 10.234 -11.996 -1.394 1.00 73.19 121 TRP A CA 1
ATOM 919 C C . TRP A 1 121 ? 9.333 -12.883 -2.271 1.00 73.19 121 TRP A C 1
ATOM 921 O O . TRP A 1 121 ? 9.823 -13.795 -2.936 1.00 73.19 121 TRP A O 1
ATOM 931 N N . VAL A 1 122 ? 8.023 -12.610 -2.318 1.00 72.31 122 VAL A N 1
ATOM 932 C CA . VAL A 1 122 ? 7.070 -13.340 -3.174 1.00 72.31 122 VAL A CA 1
ATOM 933 C C . VAL A 1 122 ? 7.345 -13.067 -4.652 1.00 72.31 122 VAL A C 1
ATOM 935 O O . VAL A 1 122 ? 7.334 -14.012 -5.436 1.00 72.31 122 VAL A O 1
ATOM 938 N N . ALA A 1 123 ? 7.635 -11.820 -5.033 1.00 67.44 123 ALA A N 1
ATOM 939 C CA . ALA A 1 123 ? 7.985 -11.458 -6.409 1.00 67.44 123 ALA A CA 1
ATOM 940 C C . ALA A 1 123 ? 9.218 -12.227 -6.911 1.00 67.44 123 ALA A C 1
ATOM 942 O O . ALA A 1 123 ? 9.199 -12.789 -8.009 1.00 67.44 123 ALA A O 1
ATOM 943 N N . ASN A 1 124 ? 10.246 -12.324 -6.063 1.00 68.19 124 ASN A N 1
ATOM 944 C CA . ASN A 1 124 ? 11.482 -13.040 -6.360 1.00 68.19 124 ASN A CA 1
ATOM 945 C C . ASN A 1 124 ? 11.244 -14.565 -6.422 1.00 68.19 124 ASN A C 1
ATOM 947 O O . ASN A 1 124 ? 11.612 -15.241 -7.380 1.00 68.19 124 ASN A O 1
ATOM 951 N N . LYS A 1 125 ? 10.472 -15.121 -5.475 1.00 72.44 125 LYS A N 1
ATOM 952 C CA . LYS A 1 125 ? 10.098 -16.548 -5.476 1.00 72.44 125 LYS A CA 1
ATOM 953 C C . LYS A 1 125 ? 9.229 -16.952 -6.673 1.00 72.44 125 LYS A C 1
ATOM 955 O O . LYS A 1 125 ? 9.296 -18.095 -7.129 1.00 72.44 125 LYS A O 1
ATOM 960 N N . LEU A 1 126 ? 8.393 -16.045 -7.180 1.00 64.94 126 LEU A N 1
ATOM 961 C CA . LEU A 1 126 ? 7.592 -16.284 -8.380 1.00 64.94 126 LEU A CA 1
ATOM 962 C C . LEU A 1 126 ? 8.372 -16.072 -9.684 1.00 64.94 126 LEU A C 1
ATOM 964 O O . LEU A 1 126 ? 7.822 -16.403 -10.735 1.00 64.94 126 LEU A O 1
ATOM 968 N N . ASN A 1 127 ? 9.636 -15.633 -9.616 1.00 64.69 127 ASN A N 1
ATOM 969 C CA . ASN A 1 127 ? 10.497 -15.377 -10.774 1.00 64.69 127 ASN A CA 1
ATOM 970 C C . ASN A 1 127 ? 9.874 -14.335 -11.731 1.00 64.69 127 ASN A C 1
ATOM 972 O O . ASN A 1 127 ? 9.946 -14.472 -12.945 1.00 64.69 127 ASN A O 1
ATOM 976 N N . ILE A 1 128 ? 9.165 -13.348 -11.165 1.00 60.53 128 ILE A N 1
ATOM 977 C CA . ILE A 1 128 ? 8.555 -12.228 -11.908 1.00 60.53 128 ILE A CA 1
ATOM 978 C C . ILE A 1 128 ? 9.490 -11.013 -11.886 1.00 60.53 128 ILE A C 1
ATOM 980 O O . ILE A 1 128 ? 9.530 -10.259 -12.845 1.00 60.53 128 ILE A O 1
ATOM 984 N N . ALA A 1 129 ? 10.280 -10.857 -10.818 1.00 52.12 129 ALA A N 1
ATOM 985 C CA . ALA A 1 129 ? 11.281 -9.794 -10.708 1.00 52.12 129 ALA A CA 1
ATOM 986 C C . ALA A 1 129 ? 12.442 -9.932 -11.716 1.00 52.12 129 ALA A C 1
ATOM 988 O O . ALA A 1 129 ? 13.153 -8.961 -11.944 1.00 52.12 129 ALA A O 1
ATOM 989 N N . ASP A 1 130 ? 12.607 -11.120 -12.307 1.00 46.94 130 ASP A N 1
ATOM 990 C CA . ASP A 1 130 ? 13.687 -11.449 -13.240 1.00 46.94 130 ASP A CA 1
ATOM 991 C C . ASP A 1 130 ? 13.239 -11.410 -14.711 1.00 46.94 130 ASP A C 1
ATOM 993 O O . ASP A 1 130 ? 13.992 -11.865 -15.571 1.00 46.94 130 ASP A O 1
ATOM 997 N N . ASP A 1 131 ? 12.026 -10.930 -15.039 1.00 46.91 131 ASP A N 1
ATOM 998 C CA . ASP A 1 131 ? 11.659 -10.761 -16.450 1.00 46.91 131 ASP A CA 1
ATOM 999 C C . ASP A 1 131 ? 12.467 -9.588 -17.036 1.00 46.91 131 ASP A C 1
ATOM 1001 O O . ASP A 1 131 ? 12.193 -8.429 -16.708 1.00 46.91 131 ASP A O 1
ATOM 1005 N N . PRO A 1 132 ? 13.452 -9.835 -17.925 1.00 44.56 132 PRO A N 1
ATOM 1006 C CA . PRO A 1 132 ? 14.312 -8.785 -18.468 1.00 44.56 132 PRO A CA 1
ATOM 1007 C C . PRO A 1 132 ? 13.541 -7.788 -19.349 1.00 44.56 132 PRO A C 1
ATOM 1009 O O . PRO A 1 132 ? 14.128 -6.831 -19.855 1.00 44.56 132 PRO A O 1
ATOM 1012 N N . ALA A 1 133 ? 12.252 -8.047 -19.608 1.00 44.06 133 ALA A N 1
ATOM 1013 C CA . ALA A 1 133 ? 11.367 -7.192 -20.384 1.00 44.06 133 ALA A CA 1
ATOM 1014 C C . ALA A 1 133 ? 10.822 -5.988 -19.597 1.00 44.06 133 ALA A C 1
ATOM 1016 O O . ALA A 1 133 ? 10.490 -4.979 -20.225 1.00 44.06 133 ALA A O 1
ATOM 1017 N N . GLU A 1 134 ? 10.770 -6.036 -18.261 1.00 46.09 134 GLU A N 1
ATOM 1018 C CA . GLU A 1 134 ? 10.546 -4.832 -17.458 1.00 46.09 134 GLU A CA 1
ATOM 1019 C C . GLU A 1 134 ? 11.894 -4.145 -17.271 1.00 46.09 134 GLU A C 1
ATOM 1021 O O . GLU A 1 134 ? 12.629 -4.384 -16.316 1.00 46.09 134 GLU A O 1
ATOM 1026 N N . ALA A 1 135 ? 12.241 -3.287 -18.235 1.00 41.59 135 ALA A N 1
ATOM 1027 C CA . ALA A 1 135 ? 13.259 -2.275 -18.017 1.00 41.59 135 ALA A CA 1
ATOM 1028 C C . ALA A 1 135 ? 12.940 -1.620 -16.675 1.00 41.59 135 ALA A C 1
ATOM 1030 O O . ALA A 1 135 ? 11.900 -0.971 -16.554 1.00 41.59 135 ALA A O 1
ATOM 1031 N N . ALA A 1 136 ? 13.800 -1.843 -15.676 1.00 43.38 136 ALA A N 1
ATOM 1032 C CA . ALA A 1 136 ? 13.734 -1.124 -14.423 1.00 43.38 136 ALA A CA 1
ATOM 1033 C C . ALA A 1 136 ? 13.548 0.341 -14.803 1.00 43.38 136 ALA A C 1
ATOM 1035 O O . ALA A 1 136 ? 14.405 0.916 -15.487 1.00 43.38 136 ALA A O 1
ATOM 1036 N N . ASP A 1 137 ? 12.390 0.901 -14.456 1.00 41.84 137 ASP A N 1
ATOM 1037 C CA . ASP A 1 137 ? 12.162 2.330 -14.532 1.00 41.84 137 ASP A CA 1
ATOM 1038 C C . ASP A 1 137 ? 13.118 2.889 -13.487 1.00 41.84 137 ASP A C 1
ATOM 1040 O O . ASP A 1 137 ? 12.812 2.982 -12.297 1.00 41.84 137 ASP A O 1
ATOM 1044 N N . LEU A 1 13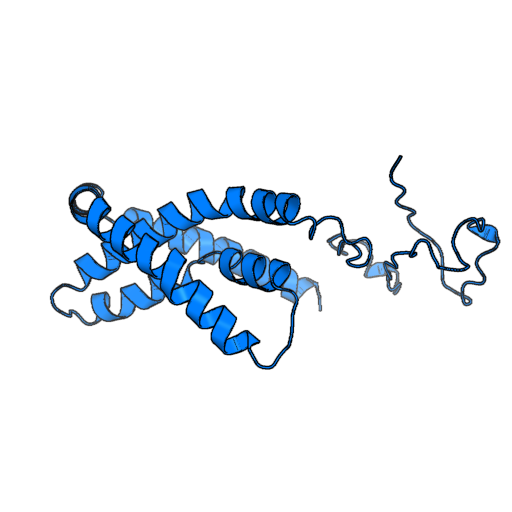8 ? 14.378 3.049 -13.903 1.00 42.97 138 LEU A N 1
ATOM 1045 C CA . LEU A 1 138 ? 15.432 3.636 -13.119 1.00 42.97 138 LEU A CA 1
ATOM 1046 C C . LEU A 1 138 ? 14.890 5.027 -12.859 1.00 42.97 138 LEU A C 1
ATOM 1048 O O . LEU A 1 138 ? 14.972 5.891 -13.731 1.00 42.97 138 LEU A O 1
ATOM 1052 N N . GLY A 1 139 ? 14.284 5.192 -11.682 1.00 42.75 139 GLY A N 1
ATOM 1053 C CA . GLY A 1 139 ? 13.811 6.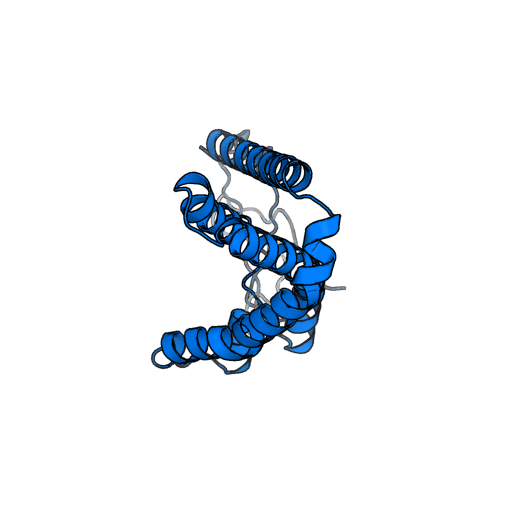441 -11.111 1.00 42.75 139 GLY A CA 1
ATOM 1054 C C . GLY A 1 139 ? 14.998 7.354 -10.845 1.00 42.75 139 GLY A C 1
ATOM 1055 O O . GLY A 1 139 ? 15.249 7.770 -9.720 1.00 42.75 139 GLY A O 1
ATOM 1056 N N . ILE A 1 140 ? 15.772 7.629 -11.892 1.00 43.47 140 ILE A N 1
ATOM 1057 C CA . ILE A 1 140 ? 16.695 8.731 -11.970 1.00 43.47 140 ILE A CA 1
ATOM 1058 C C . ILE A 1 140 ? 15.772 9.931 -11.975 1.00 43.47 140 ILE A C 1
ATOM 1060 O O . ILE A 1 140 ? 15.248 10.329 -13.016 1.00 43.47 140 ILE A O 1
ATOM 1064 N N . GLU A 1 141 ? 15.526 10.459 -10.778 1.00 42.12 141 GLU A N 1
ATOM 1065 C CA . GLU A 1 141 ? 14.942 11.772 -10.590 1.00 42.12 141 GLU A CA 1
ATOM 1066 C C . GLU A 1 141 ? 15.673 12.725 -11.530 1.00 42.12 141 GLU A C 1
ATOM 1068 O O . GLU A 1 141 ? 16.833 13.101 -11.340 1.00 42.12 141 GLU A O 1
ATOM 1073 N N . SER A 1 142 ? 14.989 13.084 -12.608 1.00 41.22 142 SER A N 1
ATOM 1074 C CA . SER A 1 142 ? 15.477 13.955 -13.662 1.00 41.22 142 SER A CA 1
ATOM 1075 C C . SER A 1 142 ? 15.478 15.410 -13.184 1.00 41.22 142 SER A C 1
ATOM 1077 O O . SER A 1 142 ? 15.010 16.300 -13.884 1.00 41.22 142 SER A O 1
ATOM 1079 N N . ALA A 1 143 ? 15.988 15.668 -11.979 1.00 44.09 143 ALA A N 1
ATOM 1080 C CA . ALA A 1 143 ? 16.206 17.008 -11.456 1.00 44.09 143 ALA A CA 1
ATOM 1081 C C . ALA A 1 143 ? 17.342 17.754 -12.196 1.00 44.09 143 ALA A C 1
ATOM 1083 O O . ALA A 1 143 ? 17.231 18.971 -12.346 1.00 44.09 143 ALA A O 1
ATOM 1084 N N . PRO A 1 144 ? 18.395 17.102 -12.748 1.00 42.97 144 PRO A N 1
ATOM 1085 C CA . PRO A 1 144 ? 19.410 17.832 -13.520 1.00 42.97 144 PRO A CA 1
ATOM 1086 C C . PRO A 1 144 ? 19.143 17.933 -15.034 1.00 42.97 144 PRO A C 1
ATOM 1088 O O . PRO A 1 144 ? 19.756 18.774 -15.694 1.00 42.97 144 PRO A O 1
ATOM 1091 N N . LEU A 1 145 ? 18.277 17.095 -15.622 1.00 45.97 145 LEU A N 1
ATOM 1092 C CA . LEU A 1 145 ? 18.234 16.921 -17.087 1.00 45.97 145 LEU A CA 1
ATOM 1093 C C . LEU A 1 145 ? 17.318 17.887 -17.856 1.00 45.97 145 LEU A C 1
ATOM 1095 O O . LEU A 1 145 ? 17.434 18.004 -19.076 1.00 45.97 145 LEU A O 1
ATOM 1099 N N . GLU A 1 146 ? 16.459 18.643 -17.176 1.00 47.00 146 GLU A N 1
ATOM 1100 C CA . GLU A 1 146 ? 15.540 19.584 -17.835 1.00 47.00 146 GLU A CA 1
ATOM 1101 C C . GLU A 1 146 ? 16.263 20.803 -18.449 1.00 47.00 146 GLU A C 1
ATOM 1103 O O . GLU A 1 146 ? 15.732 21.468 -19.338 1.00 47.00 146 GLU A O 1
ATOM 1108 N N . ARG A 1 147 ? 17.525 21.052 -18.060 1.00 47.78 147 ARG A N 1
ATOM 1109 C CA . ARG A 1 147 ? 18.381 22.078 -18.684 1.00 47.78 147 ARG A CA 1
ATOM 1110 C C . ARG A 1 147 ? 18.872 21.703 -20.089 1.00 47.78 147 ARG A C 1
ATOM 1112 O O . ARG A 1 147 ? 19.295 22.600 -20.812 1.00 47.78 147 ARG A O 1
ATOM 1119 N N . LEU A 1 148 ? 18.809 20.427 -20.492 1.00 50.94 148 LEU A N 1
ATOM 1120 C CA . LEU A 1 148 ? 19.381 19.949 -21.762 1.00 50.94 148 LEU A CA 1
ATOM 1121 C C . LEU A 1 148 ? 18.369 19.644 -22.878 1.00 50.94 148 LEU A C 1
ATOM 1123 O O . LEU A 1 148 ? 18.802 19.319 -23.979 1.00 50.94 148 LEU A O 1
ATOM 1127 N N . ARG A 1 149 ? 17.047 19.750 -22.652 1.00 50.81 149 ARG A N 1
ATOM 1128 C CA . ARG A 1 149 ? 16.013 19.366 -23.651 1.00 50.81 149 ARG A CA 1
ATOM 1129 C C . ARG A 1 149 ? 16.219 17.954 -24.252 1.00 50.81 149 ARG A C 1
ATOM 1131 O O . ARG A 1 149 ? 15.787 17.696 -25.372 1.00 50.81 149 ARG A O 1
ATOM 1138 N N . GLY A 1 150 ? 16.870 17.041 -23.531 1.00 58.47 150 GLY A N 1
ATOM 1139 C CA . GLY A 1 150 ? 17.081 15.654 -23.954 1.00 58.47 150 GLY A CA 1
ATOM 1140 C C . GLY A 1 150 ? 16.054 14.725 -23.309 1.00 58.47 150 GLY A C 1
ATOM 1141 O O . GLY A 1 150 ? 15.835 14.808 -22.103 1.00 58.47 150 GLY A O 1
ATOM 1142 N N . HIS A 1 151 ? 15.425 13.845 -24.091 1.00 55.81 151 HIS A N 1
ATOM 1143 C CA . HIS A 1 151 ? 14.650 12.724 -23.549 1.00 55.81 151 HIS A CA 1
ATOM 1144 C C . HIS A 1 151 ? 15.597 11.548 -23.305 1.00 55.81 151 HIS A C 1
ATOM 1146 O O . HIS A 1 151 ? 16.294 11.123 -24.226 1.00 55.81 151 HIS A O 1
ATOM 1152 N N . LEU A 1 152 ? 15.617 11.019 -22.081 1.00 61.47 152 LEU A N 1
ATOM 1153 C CA . LEU A 1 152 ? 16.228 9.721 -21.813 1.00 61.47 152 LEU A CA 1
ATOM 1154 C C . LEU A 1 152 ? 15.208 8.629 -22.128 1.00 61.47 152 LEU A C 1
ATOM 1156 O O . LEU A 1 152 ? 14.075 8.679 -21.657 1.00 61.47 152 LEU A O 1
ATOM 1160 N N . LEU A 1 153 ? 15.624 7.658 -22.935 1.00 62.28 153 LEU A N 1
ATOM 1161 C CA . LEU A 1 153 ? 14.863 6.451 -23.232 1.00 62.28 153 LEU A CA 1
ATOM 1162 C C . LEU A 1 153 ? 15.668 5.261 -22.712 1.00 62.28 153 LEU A C 1
ATOM 1164 O O . LEU A 1 153 ? 16.772 5.007 -23.195 1.00 62.28 153 LEU A O 1
ATOM 1168 N N . SER A 1 154 ? 15.127 4.550 -21.725 1.00 63.97 154 SER A N 1
ATOM 1169 C CA . SER A 1 154 ? 15.643 3.253 -21.292 1.00 63.97 154 SER A CA 1
ATOM 1170 C C . SER A 1 154 ? 15.068 2.168 -22.202 1.00 63.97 154 SER A C 1
ATOM 1172 O O . SER A 1 154 ? 13.863 2.092 -22.431 1.00 63.97 154 SER A O 1
ATOM 1174 N N . VAL A 1 155 ? 15.941 1.339 -22.772 1.00 69.94 155 VAL A N 1
ATOM 1175 C CA . VAL A 1 155 ? 15.542 0.222 -23.635 1.00 69.94 155 VAL A CA 1
ATOM 1176 C C . VAL A 1 155 ? 16.259 -1.026 -23.147 1.00 69.94 155 VAL A C 1
ATOM 1178 O O . VAL A 1 155 ? 17.486 -1.097 -23.203 1.00 69.94 155 V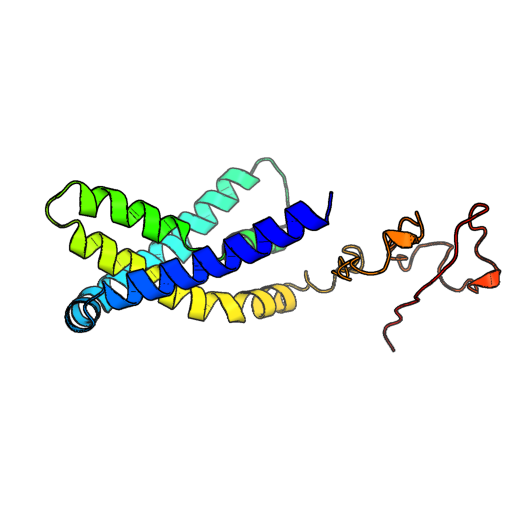AL A O 1
ATOM 1181 N N . ALA A 1 156 ? 15.495 -2.013 -22.678 1.00 69.50 156 ALA A N 1
ATOM 1182 C CA . ALA A 1 156 ? 16.024 -3.347 -22.431 1.00 69.50 156 ALA A CA 1
ATOM 1183 C C . ALA A 1 156 ? 16.275 -4.039 -23.778 1.00 69.50 156 ALA A C 1
ATOM 1185 O O . ALA A 1 156 ? 15.415 -4.009 -24.660 1.00 69.50 156 ALA A O 1
ATOM 1186 N N . ILE A 1 157 ? 17.454 -4.642 -23.957 1.00 73.00 157 ILE A N 1
ATOM 1187 C CA . ILE A 1 157 ? 17.815 -5.382 -25.174 1.00 73.00 157 ILE A CA 1
ATOM 1188 C C . ILE A 1 157 ? 17.589 -6.878 -24.908 1.00 73.00 157 ILE A C 1
ATOM 1190 O O . ILE A 1 157 ? 18.388 -7.485 -24.195 1.00 73.00 157 ILE A O 1
ATOM 1194 N N . PRO A 1 158 ? 16.545 -7.509 -25.484 1.00 70.00 158 PRO A N 1
ATOM 1195 C CA . PRO A 1 158 ? 16.306 -8.938 -25.299 1.00 70.00 158 PRO A CA 1
ATOM 1196 C C . PRO A 1 158 ? 17.439 -9.786 -25.889 1.00 70.00 158 PRO A C 1
ATOM 1198 O O . PRO A 1 158 ? 18.029 -9.415 -26.904 1.00 70.00 158 PRO A O 1
ATOM 1201 N N . THR A 1 159 ? 17.659 -10.990 -25.356 1.00 66.38 159 THR A N 1
ATOM 1202 C CA . THR A 1 159 ? 18.677 -11.948 -25.847 1.00 66.38 159 THR A CA 1
ATOM 1203 C C . THR A 1 159 ? 18.508 -12.347 -27.319 1.00 66.38 159 THR A C 1
ATOM 1205 O O . THR A 1 159 ? 19.474 -12.712 -27.981 1.00 66.38 159 THR A O 1
ATOM 1208 N N . LYS A 1 160 ? 17.288 -12.248 -27.865 1.00 74.25 160 LYS A N 1
ATOM 1209 C CA . LYS A 1 160 ? 16.985 -12.491 -29.291 1.00 74.25 160 LYS A CA 1
ATOM 1210 C C . LYS A 1 160 ? 17.147 -11.254 -30.183 1.00 74.25 160 LYS A C 1
ATOM 1212 O O . LYS A 1 160 ? 16.913 -11.338 -31.389 1.00 74.25 160 LYS A O 1
ATOM 1217 N N . SER A 1 161 ? 17.471 -10.095 -29.613 1.00 74.06 161 SER A N 1
ATOM 1218 C CA . SER A 1 161 ? 17.633 -8.860 -30.373 1.00 74.06 161 SER A CA 1
ATOM 1219 C C . SER A 1 161 ? 18.895 -8.911 -31.224 1.00 74.06 161 SER A C 1
ATOM 1221 O O . SER A 1 161 ? 19.953 -9.331 -30.767 1.00 74.06 161 SER A O 1
ATOM 1223 N N . LYS A 1 162 ? 18.816 -8.382 -32.447 1.00 70.75 162 LYS A N 1
ATOM 1224 C CA . LYS A 1 162 ? 19.990 -8.188 -33.314 1.00 70.75 162 LYS A CA 1
ATOM 1225 C C . LYS A 1 162 ? 20.969 -7.133 -32.782 1.00 70.75 162 LYS A C 1
ATOM 1227 O O . LYS A 1 162 ? 22.026 -6.953 -33.366 1.00 70.75 162 LYS A O 1
ATOM 1232 N N . MET A 1 163 ? 20.604 -6.426 -31.710 1.00 69.25 163 MET A N 1
ATOM 1233 C CA . MET A 1 163 ? 21.494 -5.514 -30.985 1.00 69.25 163 MET A CA 1
ATOM 1234 C C . MET A 1 163 ? 22.378 -6.249 -29.962 1.00 69.25 163 MET A C 1
ATOM 1236 O O . MET A 1 163 ? 23.251 -5.637 -29.358 1.00 69.25 163 MET A O 1
ATOM 1240 N N . HIS A 1 164 ? 22.166 -7.554 -29.754 1.00 62.56 164 HIS A N 1
ATOM 1241 C CA . HIS A 1 164 ? 22.978 -8.367 -28.858 1.00 62.56 164 HIS A CA 1
ATOM 1242 C C . HIS A 1 164 ? 24.338 -8.689 -29.507 1.00 62.56 164 HIS A C 1
ATOM 1244 O O . HIS A 1 164 ? 24.385 -9.281 -30.583 1.00 62.56 164 HIS A O 1
ATOM 1250 N N . GLY A 1 165 ? 25.440 -8.306 -28.851 1.00 66.00 165 GLY A N 1
ATOM 1251 C CA . GLY A 1 165 ? 26.811 -8.521 -29.346 1.00 66.00 165 GLY A CA 1
ATOM 1252 C C . GLY A 1 165 ? 27.353 -7.440 -30.291 1.00 66.00 165 GLY A C 1
ATOM 1253 O O . GLY A 1 165 ? 28.434 -7.619 -30.838 1.00 66.00 165 GLY A O 1
ATOM 1254 N N . VAL A 1 166 ? 26.624 -6.336 -30.470 1.00 72.06 166 VAL A N 1
ATOM 1255 C CA . VAL A 1 166 ? 27.031 -5.182 -31.289 1.00 72.06 166 VAL A CA 1
ATOM 1256 C C . VAL A 1 166 ? 27.731 -4.149 -30.401 1.00 72.06 166 VAL A C 1
ATOM 1258 O O . VAL A 1 166 ? 27.274 -3.882 -29.285 1.00 72.06 166 VAL A O 1
ATOM 1261 N N . GLU A 1 167 ? 28.840 -3.566 -30.863 1.00 70.62 167 GLU A N 1
ATOM 1262 C CA . GLU A 1 167 ? 29.526 -2.510 -30.109 1.00 70.62 167 GLU A CA 1
ATOM 1263 C C . GLU A 1 167 ? 28.693 -1.221 -30.084 1.00 70.62 167 GLU A C 1
ATOM 1265 O O . GLU A 1 167 ? 27.989 -0.902 -31.039 1.00 70.62 167 GLU A O 1
ATOM 1270 N N . VAL A 1 168 ? 28.795 -0.429 -29.007 1.00 69.75 168 VAL A N 1
ATOM 1271 C CA . VAL A 1 168 ? 28.023 0.824 -28.856 1.00 69.75 168 VAL A CA 1
ATOM 1272 C C . VAL A 1 168 ? 28.218 1.771 -30.052 1.00 69.75 168 VAL A C 1
ATOM 1274 O O . VAL A 1 168 ? 27.279 2.453 -30.456 1.00 69.75 168 VAL A O 1
ATOM 1277 N N . GLY A 1 169 ? 29.411 1.770 -30.658 1.00 67.69 169 GLY A N 1
ATOM 1278 C CA . GLY A 1 169 ? 29.733 2.566 -31.846 1.00 67.69 169 GLY A CA 1
ATOM 1279 C C . GLY A 1 169 ? 29.119 2.062 -33.159 1.00 67.69 169 GLY A C 1
ATOM 1280 O O . GLY A 1 169 ? 29.053 2.815 -34.125 1.00 67.69 169 GLY A O 1
ATOM 1281 N N . GLU A 1 170 ? 28.643 0.819 -33.204 1.00 72.56 170 GLU A N 1
ATOM 1282 C CA . GLU A 1 170 ? 27.996 0.219 -34.376 1.00 72.56 170 GLU A CA 1
ATOM 1283 C C . GLU A 1 170 ? 26.466 0.375 -34.349 1.00 72.56 170 GLU A C 1
ATOM 1285 O O . GLU A 1 170 ? 25.786 0.116 -35.351 1.00 72.56 170 GLU A O 1
ATOM 1290 N N . LEU A 1 171 ? 25.897 0.839 -33.227 1.00 72.88 171 LEU A N 1
ATOM 1291 C CA . LEU A 1 171 ? 24.479 1.172 -33.160 1.00 72.88 171 LEU A CA 1
ATOM 1292 C C . LEU A 1 171 ? 24.176 2.369 -34.066 1.00 72.88 171 LEU A C 1
ATOM 1294 O O . LEU A 1 171 ? 24.648 3.486 -33.864 1.00 72.88 171 LEU A O 1
ATOM 1298 N N . ARG A 1 172 ? 23.303 2.141 -35.051 1.00 74.94 172 ARG A N 1
ATOM 1299 C CA . ARG A 1 172 ? 22.771 3.178 -35.946 1.00 74.94 172 ARG A CA 1
ATOM 1300 C C . ARG A 1 172 ? 21.720 4.026 -35.234 1.00 74.94 172 ARG A C 1
ATOM 1302 O O . ARG A 1 172 ? 20.531 3.950 -35.543 1.00 74.94 172 ARG A O 1
ATOM 1309 N N . LEU A 1 173 ? 22.158 4.797 -34.247 1.00 75.94 173 LEU A N 1
ATOM 1310 C CA . LEU A 1 173 ? 21.304 5.738 -33.536 1.00 75.94 173 LEU A CA 1
ATOM 1311 C C . LEU A 1 173 ? 20.915 6.911 -34.455 1.00 75.94 173 LEU A C 1
ATOM 1313 O O . LEU A 1 173 ? 21.727 7.341 -35.280 1.00 75.94 173 LEU A O 1
ATOM 1317 N N . PRO A 1 174 ? 19.682 7.438 -34.345 1.00 77.69 174 PRO A N 1
ATOM 1318 C CA . PRO A 1 174 ? 19.277 8.626 -35.085 1.00 77.69 174 PRO A CA 1
ATOM 1319 C C . PRO A 1 174 ? 20.128 9.839 -34.688 1.00 77.69 174 PRO A C 1
ATOM 1321 O O . PRO A 1 174 ? 20.609 9.942 -33.558 1.00 77.69 174 PRO A O 1
ATOM 1324 N N . ALA A 1 175 ? 20.298 10.779 -35.620 1.00 71.44 175 ALA A N 1
ATOM 1325 C CA . ALA A 1 175 ? 21.074 11.991 -35.384 1.00 71.44 175 ALA A CA 1
ATOM 1326 C C . ALA A 1 175 ? 20.532 12.757 -34.161 1.00 71.44 175 ALA A C 1
ATOM 1328 O O . ALA A 1 175 ? 19.354 13.110 -34.117 1.00 71.44 175 ALA A O 1
ATOM 1329 N N . GLY A 1 176 ? 21.397 13.001 -33.172 1.00 72.00 176 GLY A N 1
ATOM 1330 C CA . GLY A 1 176 ? 21.039 13.664 -31.913 1.00 72.00 176 GLY A CA 1
ATOM 1331 C C . GLY A 1 176 ? 20.765 12.728 -30.730 1.00 72.00 176 GLY A C 1
ATOM 1332 O O . GLY A 1 176 ? 20.553 13.225 -29.627 1.00 72.00 176 GLY A O 1
ATOM 1333 N N . ALA A 1 177 ? 20.801 11.405 -30.916 1.00 75.25 177 ALA A N 1
ATOM 1334 C CA . ALA A 1 177 ? 20.745 10.435 -29.822 1.00 75.25 177 ALA A CA 1
ATOM 1335 C C . ALA A 1 177 ? 22.155 9.987 -29.402 1.00 75.25 177 ALA A C 1
ATOM 1337 O O . ALA A 1 177 ? 23.009 9.719 -30.244 1.00 75.25 177 ALA A O 1
ATOM 1338 N N . ALA A 1 178 ? 22.389 9.884 -28.093 1.00 75.88 178 ALA A N 1
ATOM 1339 C CA . ALA A 1 178 ? 23.642 9.407 -27.517 1.00 75.88 178 ALA A CA 1
ATOM 1340 C C . ALA A 1 178 ? 23.357 8.384 -26.413 1.00 75.88 178 ALA A C 1
ATOM 1342 O O . ALA A 1 178 ? 22.411 8.548 -25.640 1.00 75.88 178 ALA A O 1
ATOM 1343 N N . VAL A 1 179 ? 24.185 7.341 -26.327 1.00 78.31 179 VAL A N 1
ATOM 1344 C CA . VAL A 1 179 ? 24.130 6.378 -25.219 1.00 78.31 179 VAL A CA 1
ATOM 1345 C C . VAL A 1 179 ? 24.831 6.995 -24.018 1.00 78.31 179 VAL A C 1
ATOM 1347 O O . VAL A 1 179 ? 26.034 7.236 -24.056 1.00 78.31 179 VAL A O 1
ATOM 1350 N N . THR A 1 180 ? 24.076 7.276 -22.962 1.00 72.94 180 THR A N 1
ATOM 1351 C CA . THR A 1 180 ? 24.597 7.905 -21.740 1.00 72.94 180 THR A CA 1
ATOM 1352 C C . THR A 1 180 ? 25.006 6.888 -20.677 1.00 72.94 180 THR A C 1
ATOM 1354 O O . THR A 1 180 ? 25.910 7.163 -19.893 1.00 72.94 180 THR A O 1
ATOM 1357 N N . LEU A 1 181 ? 24.362 5.719 -20.645 1.00 71.75 181 LEU A N 1
ATOM 1358 C CA . LEU A 1 181 ? 24.568 4.691 -19.629 1.00 71.75 181 LEU A CA 1
ATOM 1359 C C . LEU A 1 181 ? 24.294 3.302 -20.223 1.00 71.75 181 LEU A C 1
ATOM 1361 O O . LEU A 1 181 ? 23.288 3.107 -20.903 1.00 71.75 181 LEU A O 1
ATOM 1365 N N . VAL A 1 182 ? 25.172 2.338 -19.942 1.00 76.62 182 VAL A N 1
ATOM 1366 C CA . VAL A 1 182 ? 24.963 0.916 -20.245 1.00 76.62 182 VAL A CA 1
ATOM 1367 C C . VAL A 1 182 ? 25.013 0.154 -18.928 1.00 76.62 182 VAL A C 1
ATOM 1369 O O . VAL A 1 182 ? 26.042 0.156 -18.257 1.00 76.62 182 VAL A O 1
ATOM 1372 N N . VAL A 1 183 ? 23.908 -0.492 -18.563 1.00 69.88 183 VAL A N 1
ATOM 1373 C CA . VAL A 1 183 ? 23.857 -1.415 -17.423 1.00 69.88 183 VAL A CA 1
ATOM 1374 C C . VAL A 1 183 ? 24.060 -2.823 -17.964 1.00 69.88 183 VAL A C 1
ATOM 1376 O O . VAL A 1 183 ? 23.343 -3.248 -18.868 1.00 69.88 183 VAL A O 1
ATOM 1379 N N . ARG A 1 184 ? 25.061 -3.533 -17.446 1.00 71.50 184 ARG A N 1
ATOM 1380 C CA . ARG A 1 184 ? 25.339 -4.934 -17.773 1.00 71.50 184 ARG A CA 1
ATOM 1381 C C . ARG A 1 184 ? 25.360 -5.711 -16.461 1.00 71.50 184 ARG A C 1
ATOM 1383 O O . ARG A 1 184 ? 26.013 -5.261 -15.521 1.00 71.50 184 ARG A O 1
ATOM 1390 N N . GLU A 1 185 ? 24.656 -6.837 -16.397 1.00 59.69 185 GLU A N 1
ATOM 1391 C CA . GLU A 1 185 ? 24.880 -7.799 -15.317 1.00 59.69 185 GLU A CA 1
ATOM 1392 C C . GLU A 1 185 ? 26.277 -8.394 -15.515 1.00 59.69 185 GLU A C 1
ATOM 1394 O O . GLU A 1 185 ? 26.596 -8.872 -16.606 1.00 59.69 185 GLU A O 1
ATOM 1399 N N . GLY A 1 186 ? 27.143 -8.220 -14.515 1.00 42.75 186 GLY A N 1
ATOM 1400 C CA . GLY A 1 186 ? 28.492 -8.787 -14.513 1.00 42.75 186 GLY A CA 1
ATOM 1401 C C . GLY A 1 186 ? 28.462 -10.300 -14.391 1.00 42.75 186 GLY A C 1
ATOM 1402 O O . GLY A 1 186 ? 27.631 -10.794 -13.599 1.00 42.75 186 GLY A O 1
#

pLDDT: mean 71.04, std 11.7, range [41.22, 91.44]